Protein AF-A0AA94RH77-F1 (afdb_monomer_lite)

Radius of gyration: 20.23 Å; chains: 1; bounding box: 46×30×61 Å

Organism: NCBI:txid319706

Foldseek 3Di:
DVVQCVVCVVVVPPLSLLLLLLLLLLLLLVLVVVCPDPPNPACPPVNLLVQLLVLLVLCVVQVNVQQSVLSVLLSVLVVVLVVLVVVLSVQLNPDDSVCNSVSLVVSLVSLLVSLVVSVPDDSDDDGDEDPDQDPSNLVSLVSNLCSLVVHDQPCVSCVCRSHPSLPVVSRSNNVSSNSSRLSSSLVVNQVSVVVNVNNCQDPPPPVSCVVDDHSVSSVVPPD

pLDDT: mean 87.02, std 10.25, range [48.31, 97.69]

Secondary structure (DSSP, 8-state):
-HHHHHHHHHHT-HHHHHHHHHHHHHHHHHHHHHHTSTTS----HHHHHHHHHHHHHHHHHTT-HHHHHHHHHHHHHHHHHHHHHHHHHHHHHH--HHHHHHHHHHHHHHHHHHHHHHHT----SPPPPPSS--HHHHHHHHHHHHHHHT---HHHHSTTTTHHHHSTTT-HHHHHHHHHHHHHHHHHHHHHHHHHHHTTSS-S-GGGGGGS--HHHHHH---

Sequence (223 aa):
MDTQLLSAIASGDDASRAAAIGAGSREVVERIAHLREPWVLNIDADATIESIDRHAVKLFERGAPEIGEWVQRILGHWRRQRSWFNLTVDVVARAGDDDLNRVIIASADCIRRATFAFLDIDFGADPPMPDDPSYGLLLAVGEIFTTHRDQNPLRMQLDSVGGLAAAPEHNPWVAALIDQELVIYRRLYRVFFQLLEHAGMFDDREDDREFFYTPDEVDRQTR

Structure (mmCIF, N/CA/C/O backbone):
data_AF-A0AA94RH77-F1
#
_entry.id   AF-A0AA94RH77-F1
#
loop_
_atom_site.group_PDB
_atom_site.id
_atom_site.type_symbol
_atom_site.label_atom_id
_atom_site.label_alt_id
_atom_site.label_comp_id
_atom_site.label_asym_id
_atom_site.label_entity_id
_atom_site.label_seq_id
_atom_site.pdbx_PDB_ins_code
_atom_site.Cartn_x
_atom_site.Cartn_y
_atom_site.Cartn_z
_atom_site.occupancy
_atom_site.B_iso_or_equiv
_atom_site.auth_seq_id
_atom_site.auth_comp_id
_atom_site.auth_asym_id
_atom_site.auth_atom_id
_atom_site.pdbx_PDB_model_num
ATOM 1 N N . MET A 1 1 ? 18.159 11.924 -20.029 1.00 60.97 1 MET A N 1
ATOM 2 C CA . MET A 1 1 ? 17.374 10.688 -20.207 1.00 60.97 1 MET A CA 1
ATOM 3 C C . MET A 1 1 ? 16.079 10.961 -20.974 1.00 60.97 1 MET A C 1
ATOM 5 O O . MET A 1 1 ? 15.828 10.288 -21.964 1.00 60.97 1 MET A O 1
ATOM 9 N N . ASP A 1 2 ? 15.324 12.006 -20.627 1.00 76.69 2 ASP A N 1
ATOM 10 C CA . ASP A 1 2 ? 14.036 12.332 -21.276 1.00 76.69 2 ASP A CA 1
ATOM 11 C C . ASP A 1 2 ? 14.123 12.535 -22.796 1.00 76.69 2 ASP A C 1
ATOM 13 O O . ASP A 1 2 ? 13.321 11.986 -23.546 1.00 76.69 2 ASP A O 1
ATOM 17 N N . THR A 1 3 ? 15.147 13.241 -23.284 1.00 73.75 3 THR A N 1
ATOM 18 C CA . THR A 1 3 ? 15.361 13.444 -24.729 1.00 73.75 3 THR A CA 1
ATOM 19 C C . THR A 1 3 ? 15.654 12.136 -25.471 1.00 73.75 3 THR A C 1
ATOM 21 O O . THR A 1 3 ? 15.272 11.990 -26.628 1.00 73.75 3 THR A O 1
ATOM 24 N N . GLN A 1 4 ? 16.310 11.172 -24.813 1.00 72.75 4 GLN A N 1
ATOM 25 C CA . GLN A 1 4 ? 16.616 9.861 -25.396 1.00 72.75 4 GLN A CA 1
ATOM 26 C C . GLN A 1 4 ? 15.357 8.996 -25.487 1.00 72.75 4 GLN A C 1
ATOM 28 O O . GLN A 1 4 ? 15.119 8.395 -26.531 1.00 72.75 4 GLN A O 1
ATOM 33 N N . LEU A 1 5 ? 14.517 8.992 -24.446 1.00 78.75 5 LEU A N 1
ATOM 34 C CA . LEU A 1 5 ? 13.239 8.280 -24.472 1.00 78.75 5 LEU A CA 1
ATOM 35 C C . LEU A 1 5 ? 12.290 8.863 -25.527 1.00 78.75 5 LEU A C 1
ATOM 37 O O . LEU A 1 5 ? 11.729 8.114 -26.322 1.00 78.75 5 LEU A O 1
ATOM 41 N N . LEU A 1 6 ? 12.145 10.190 -25.576 1.00 81.06 6 LEU A N 1
ATOM 42 C CA . LEU A 1 6 ? 11.297 10.861 -26.567 1.00 81.06 6 LEU A CA 1
ATOM 43 C C . LEU A 1 6 ? 11.780 10.605 -27.999 1.00 81.06 6 LEU A C 1
ATOM 45 O O . LEU A 1 6 ? 10.964 10.344 -28.882 1.00 81.06 6 LEU A O 1
ATOM 49 N N . SER A 1 7 ? 13.097 10.625 -28.224 1.00 75.56 7 SER A N 1
ATOM 50 C CA . SER A 1 7 ? 13.682 10.280 -29.521 1.00 75.56 7 SER A CA 1
ATOM 51 C C . SER A 1 7 ? 13.412 8.823 -29.896 1.00 75.56 7 SER A C 1
ATOM 53 O O . SER A 1 7 ? 13.028 8.571 -31.032 1.00 75.56 7 SER A O 1
ATOM 55 N N . ALA A 1 8 ? 13.570 7.881 -28.960 1.00 75.50 8 ALA A N 1
ATOM 56 C CA . ALA A 1 8 ? 13.332 6.458 -29.200 1.00 75.50 8 ALA A CA 1
ATOM 57 C C . ALA A 1 8 ? 11.854 6.152 -29.496 1.00 75.50 8 ALA A C 1
ATOM 59 O O . ALA A 1 8 ? 11.550 5.368 -30.392 1.00 75.50 8 ALA A O 1
ATOM 60 N N . ILE A 1 9 ? 10.928 6.815 -28.791 1.00 78.56 9 ILE A N 1
ATOM 61 C CA . ILE A 1 9 ? 9.486 6.732 -29.069 1.00 78.56 9 ILE A CA 1
ATOM 62 C C . ILE A 1 9 ? 9.186 7.271 -30.472 1.00 78.56 9 ILE A C 1
ATOM 64 O O . ILE A 1 9 ? 8.468 6.627 -31.233 1.00 78.56 9 ILE A O 1
ATOM 68 N N . ALA A 1 10 ? 9.745 8.429 -30.829 1.00 78.69 10 ALA A N 1
ATOM 69 C CA . ALA A 1 10 ? 9.515 9.048 -32.132 1.00 78.69 10 ALA A CA 1
ATOM 70 C C . ALA A 1 10 ? 10.101 8.231 -33.297 1.00 78.69 10 ALA A C 1
ATOM 72 O O . ALA A 1 10 ? 9.531 8.235 -34.388 1.00 78.69 10 ALA A O 1
ATOM 73 N N . SER A 1 11 ? 11.218 7.529 -33.080 1.00 77.94 11 SER A N 1
ATOM 74 C CA . SER A 1 11 ? 11.876 6.700 -34.095 1.00 77.94 11 SER A CA 1
ATOM 75 C C . SER A 1 11 ? 11.395 5.248 -34.137 1.00 77.94 11 SER A C 1
ATOM 77 O O . SER A 1 11 ? 11.801 4.519 -35.040 1.00 77.94 11 SER A O 1
ATOM 79 N N . GLY A 1 12 ? 10.563 4.813 -33.183 1.00 79.88 12 GLY A N 1
ATOM 80 C CA . GLY A 1 12 ? 10.165 3.408 -33.043 1.00 79.88 12 GLY A CA 1
ATOM 81 C C . GLY A 1 12 ? 11.330 2.479 -32.680 1.00 79.88 12 GLY A C 1
ATOM 82 O O . GLY A 1 12 ? 11.303 1.298 -33.017 1.00 79.88 12 GLY A O 1
ATOM 83 N N . ASP A 1 13 ? 12.378 3.011 -32.043 1.00 88.81 13 ASP A N 1
ATOM 84 C CA . ASP A 1 13 ? 13.534 2.227 -31.609 1.00 88.81 13 ASP A CA 1
ATOM 85 C C . ASP A 1 13 ? 13.247 1.561 -30.257 1.00 88.81 13 ASP A C 1
ATOM 87 O O . ASP A 1 13 ? 13.470 2.135 -29.185 1.00 88.81 13 ASP A O 1
ATOM 91 N N . ASP A 1 14 ? 12.742 0.331 -30.323 1.00 85.44 14 ASP A N 1
ATOM 92 C CA . ASP A 1 14 ? 12.374 -0.456 -29.147 1.00 85.44 14 ASP A CA 1
ATOM 93 C C . ASP A 1 14 ? 13.567 -0.752 -28.226 1.00 85.44 14 ASP A C 1
ATOM 95 O O . ASP A 1 14 ? 13.395 -0.808 -27.006 1.00 85.44 14 ASP A O 1
ATOM 99 N N . ALA A 1 15 ? 14.779 -0.896 -28.771 1.00 85.12 15 ALA A N 1
ATOM 100 C CA . ALA A 1 15 ? 15.970 -1.190 -27.977 1.00 85.12 15 ALA A CA 1
ATOM 101 C C . ALA A 1 15 ? 16.393 0.031 -27.150 1.00 85.12 15 ALA A C 1
ATOM 103 O O . ALA A 1 15 ? 16.580 -0.074 -25.934 1.00 85.12 15 ALA A O 1
ATOM 104 N N . SER A 1 16 ? 16.461 1.209 -27.778 1.00 85.56 16 SER A N 1
ATOM 105 C CA . SER A 1 16 ? 16.757 2.458 -27.065 1.00 85.56 16 SER A CA 1
ATOM 106 C C . SER A 1 16 ? 15.667 2.815 -26.053 1.00 85.56 16 SER A C 1
ATOM 108 O O . SER A 1 16 ? 15.970 3.299 -24.959 1.00 85.56 16 SER A O 1
ATOM 110 N N . ARG A 1 17 ? 14.397 2.533 -26.373 1.00 86.19 17 ARG A N 1
ATOM 111 C CA . ARG A 1 17 ? 13.280 2.715 -25.439 1.00 86.19 17 ARG A CA 1
ATOM 112 C C . ARG A 1 17 ? 13.417 1.805 -24.216 1.00 86.19 17 ARG A C 1
ATOM 114 O O . ARG A 1 17 ? 13.289 2.284 -23.091 1.00 86.19 17 ARG A O 1
ATOM 121 N N . ALA A 1 18 ? 13.691 0.519 -24.425 1.00 87.19 18 ALA A N 1
ATOM 122 C CA . ALA A 1 18 ? 13.874 -0.452 -23.349 1.00 87.19 18 ALA A CA 1
ATOM 123 C C . ALA A 1 18 ? 15.056 -0.082 -22.439 1.00 87.19 18 ALA A C 1
ATOM 125 O O . ALA A 1 18 ? 14.930 -0.140 -21.216 1.00 87.19 18 ALA A O 1
ATOM 126 N N . ALA A 1 19 ? 16.172 0.368 -23.019 1.00 88.44 19 ALA A N 1
ATOM 127 C CA . ALA A 1 19 ? 17.335 0.827 -22.263 1.00 88.44 19 ALA A CA 1
ATOM 128 C C . ALA A 1 19 ? 17.015 2.053 -21.388 1.00 88.44 19 ALA A C 1
ATOM 130 O O . ALA A 1 19 ? 17.385 2.086 -20.214 1.00 88.44 19 ALA A O 1
ATOM 131 N N . ALA A 1 20 ? 16.279 3.034 -21.926 1.00 89.44 20 ALA A N 1
ATOM 132 C CA . ALA A 1 20 ? 15.857 4.209 -21.166 1.00 89.44 20 ALA A CA 1
ATOM 133 C C . ALA A 1 20 ? 14.940 3.834 -19.988 1.00 89.44 20 ALA A C 1
ATOM 135 O O . ALA A 1 20 ? 15.187 4.267 -18.864 1.00 89.44 20 ALA A O 1
ATOM 136 N N . ILE A 1 21 ? 13.928 2.986 -20.217 1.00 91.19 21 ILE A N 1
ATOM 137 C CA . ILE A 1 21 ? 13.031 2.480 -19.158 1.00 91.19 21 ILE A CA 1
ATOM 138 C C . ILE A 1 21 ? 13.823 1.707 -18.092 1.00 91.19 21 ILE A C 1
ATOM 140 O O . ILE A 1 21 ? 13.565 1.847 -16.894 1.00 91.19 21 ILE A O 1
ATOM 144 N N . GLY A 1 22 ? 14.813 0.916 -18.510 1.00 91.12 22 GLY A N 1
ATOM 145 C CA . GLY A 1 22 ? 15.724 0.214 -17.612 1.00 91.12 22 GLY A CA 1
ATOM 146 C C . GLY A 1 22 ? 16.493 1.159 -16.687 1.00 91.12 22 GLY A C 1
ATOM 147 O O . GLY A 1 22 ? 16.485 0.968 -15.472 1.00 91.12 22 GLY A O 1
ATOM 148 N N . ALA A 1 23 ? 17.096 2.212 -17.243 1.00 90.00 23 ALA A N 1
ATOM 149 C CA . ALA A 1 23 ? 17.810 3.225 -16.468 1.00 90.00 23 ALA A CA 1
ATOM 150 C C . ALA A 1 23 ? 16.889 3.946 -15.468 1.00 90.00 23 ALA A C 1
ATOM 152 O O . ALA A 1 23 ? 17.206 4.000 -14.281 1.00 90.00 23 ALA A O 1
ATOM 153 N N . GLY A 1 24 ? 15.706 4.392 -15.910 1.00 92.00 24 GLY A N 1
ATOM 154 C CA . GLY A 1 24 ? 14.718 5.011 -15.019 1.00 92.00 24 GLY A CA 1
ATOM 155 C C . GLY A 1 24 ? 14.275 4.079 -13.885 1.00 92.00 24 GLY A C 1
ATOM 156 O O . GLY A 1 24 ? 14.159 4.500 -12.737 1.00 92.00 24 GLY A O 1
ATOM 157 N N . SER A 1 25 ? 14.106 2.783 -14.168 1.00 93.81 25 SER A N 1
ATOM 158 C CA . SER A 1 25 ? 13.749 1.786 -13.145 1.00 93.81 25 SER A CA 1
ATOM 159 C C . SER A 1 25 ? 14.828 1.624 -12.074 1.00 93.81 25 SER A C 1
ATOM 161 O O . SER A 1 25 ? 14.500 1.388 -10.912 1.00 93.81 25 SER A O 1
ATOM 163 N N . ARG A 1 26 ? 16.110 1.761 -12.432 1.00 94.31 26 ARG A N 1
ATOM 164 C CA . ARG A 1 26 ? 17.211 1.704 -11.459 1.00 94.31 26 ARG A CA 1
ATOM 165 C C . ARG A 1 26 ? 17.211 2.902 -10.522 1.00 94.31 26 ARG A C 1
ATOM 167 O O . ARG A 1 26 ? 17.348 2.706 -9.320 1.00 94.31 26 ARG A O 1
ATOM 174 N N . GLU A 1 27 ? 16.967 4.104 -11.038 1.00 93.69 27 GLU A N 1
ATOM 175 C CA . GLU A 1 27 ? 16.817 5.293 -10.188 1.00 93.69 27 GLU A CA 1
ATOM 176 C C . GLU A 1 27 ? 15.646 5.135 -9.200 1.00 93.69 27 GLU A C 1
ATOM 178 O O . GLU A 1 27 ? 15.760 5.493 -8.027 1.00 93.69 27 GLU A O 1
ATOM 183 N N . VAL A 1 28 ? 14.537 4.521 -9.632 1.00 93.56 28 VAL A N 1
ATOM 184 C CA . VAL A 1 28 ? 13.414 4.188 -8.737 1.00 93.56 28 VAL A CA 1
ATOM 185 C C . VAL A 1 28 ? 13.822 3.184 -7.658 1.00 93.56 28 VAL A C 1
ATOM 187 O O . VAL A 1 28 ? 13.472 3.371 -6.493 1.00 93.56 28 VAL A O 1
ATOM 190 N N . VAL A 1 29 ? 14.579 2.137 -8.002 1.00 94.75 29 VAL A N 1
ATOM 191 C CA . VAL A 1 29 ? 15.117 1.179 -7.018 1.00 94.75 29 VAL A CA 1
ATOM 192 C C . VAL A 1 29 ? 15.992 1.888 -5.984 1.00 94.75 29 VAL A C 1
ATOM 194 O O . VAL A 1 29 ? 15.816 1.659 -4.788 1.00 94.75 29 VAL A O 1
ATOM 197 N N . GLU A 1 30 ? 16.902 2.759 -6.419 1.00 92.75 30 GLU A N 1
ATOM 198 C CA . GLU A 1 30 ? 17.775 3.532 -5.527 1.00 92.75 30 GLU A CA 1
ATOM 199 C C . GLU A 1 30 ? 16.964 4.437 -4.599 1.00 92.75 30 GLU A C 1
ATOM 201 O O . GLU A 1 30 ? 17.215 4.478 -3.391 1.00 92.75 30 GLU A O 1
ATOM 206 N N . ARG A 1 31 ? 15.930 5.099 -5.130 1.00 91.69 31 ARG A N 1
ATOM 207 C CA . ARG A 1 31 ? 15.011 5.892 -4.314 1.00 91.69 31 ARG A CA 1
ATOM 208 C C . ARG A 1 31 ? 14.308 5.034 -3.270 1.00 91.69 31 ARG A C 1
ATOM 210 O O . ARG A 1 31 ? 14.295 5.416 -2.106 1.00 91.69 31 ARG A O 1
ATOM 217 N N . ILE A 1 32 ? 13.745 3.888 -3.650 1.00 90.50 32 ILE A N 1
ATOM 218 C CA . ILE A 1 32 ? 13.069 2.975 -2.714 1.00 90.50 32 ILE A CA 1
ATOM 219 C C . ILE A 1 32 ? 14.042 2.467 -1.644 1.00 90.50 32 ILE A C 1
ATOM 221 O O . ILE A 1 32 ? 13.667 2.378 -0.477 1.00 90.50 32 ILE A O 1
ATOM 225 N N . ALA A 1 33 ? 15.288 2.163 -2.008 1.00 89.50 33 ALA A N 1
ATOM 226 C CA . ALA A 1 33 ? 16.310 1.765 -1.046 1.00 89.50 33 ALA A CA 1
ATOM 227 C C . ALA A 1 33 ? 16.586 2.879 -0.024 1.00 89.50 33 ALA A C 1
ATOM 229 O O . ALA A 1 33 ? 16.575 2.610 1.174 1.00 89.50 33 ALA A O 1
ATOM 230 N N . HIS A 1 34 ? 16.737 4.123 -0.485 1.00 87.19 34 HIS A N 1
ATOM 231 C CA . HIS A 1 34 ? 16.904 5.284 0.389 1.00 87.19 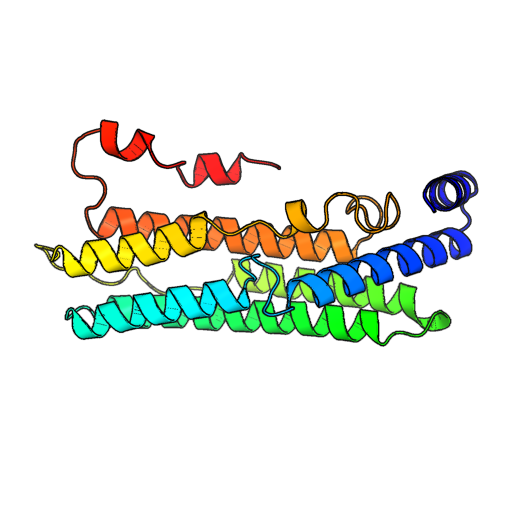34 HIS A CA 1
ATOM 232 C C . HIS A 1 34 ? 15.692 5.502 1.306 1.00 87.19 34 HIS A C 1
ATOM 234 O O . HIS A 1 34 ? 15.845 5.778 2.488 1.00 87.19 34 HIS A O 1
ATOM 240 N N . LEU A 1 35 ? 14.472 5.319 0.798 1.00 84.50 35 LEU A N 1
ATOM 241 C CA . LEU A 1 35 ? 13.240 5.456 1.584 1.00 84.50 35 LEU A CA 1
ATOM 242 C C . LEU A 1 35 ? 13.118 4.444 2.734 1.00 84.50 35 LEU A C 1
ATOM 244 O O . LEU A 1 35 ? 12.402 4.710 3.694 1.00 84.50 35 LEU A O 1
ATOM 248 N N . ARG A 1 36 ? 13.817 3.307 2.649 1.00 81.38 36 ARG A N 1
ATOM 249 C CA . ARG A 1 36 ? 13.876 2.284 3.706 1.00 81.38 36 ARG A CA 1
ATOM 250 C C . ARG A 1 36 ? 14.942 2.573 4.768 1.00 81.38 36 ARG A C 1
ATOM 252 O O . ARG A 1 36 ? 15.077 1.806 5.721 1.00 81.38 36 ARG A O 1
ATOM 259 N N . GLU A 1 37 ? 15.743 3.623 4.605 1.00 78.94 37 GLU A N 1
ATOM 260 C CA . GLU A 1 37 ? 16.793 3.954 5.562 1.00 78.94 37 GLU A CA 1
ATOM 261 C C . GLU A 1 37 ? 16.192 4.463 6.887 1.00 78.94 37 GLU A C 1
ATOM 263 O O . GLU A 1 37 ? 15.323 5.335 6.866 1.00 78.94 37 GLU A O 1
ATOM 268 N N . PRO A 1 38 ? 16.680 4.009 8.060 1.00 67.31 38 PRO A N 1
ATOM 269 C CA . PRO A 1 38 ? 16.083 4.353 9.358 1.00 67.31 38 PRO A CA 1
ATOM 270 C C . PRO A 1 38 ? 16.037 5.852 9.698 1.00 67.31 38 PRO A C 1
ATOM 272 O O . PRO A 1 38 ? 15.292 6.258 10.586 1.00 67.31 38 PRO A O 1
ATOM 275 N N . TRP A 1 39 ? 16.872 6.673 9.054 1.00 65.50 39 TRP A N 1
ATOM 276 C CA . TRP A 1 39 ? 16.944 8.122 9.278 1.00 65.50 39 TRP A CA 1
ATOM 277 C C . TRP A 1 39 ? 16.053 8.931 8.334 1.00 65.50 39 TRP A C 1
ATOM 279 O O . TRP A 1 39 ? 15.925 10.145 8.505 1.00 65.50 39 TRP A O 1
ATOM 289 N N . VAL A 1 40 ? 15.455 8.295 7.327 1.00 63.56 40 VAL A N 1
ATOM 290 C CA . VAL A 1 40 ? 14.514 8.963 6.439 1.00 63.56 40 VAL A CA 1
ATOM 291 C C . VAL A 1 40 ? 13.172 9.022 7.161 1.00 63.56 40 VAL A C 1
ATOM 293 O O . VAL A 1 40 ? 12.549 8.003 7.435 1.00 63.56 40 VAL A O 1
ATOM 296 N N . LEU A 1 41 ? 12.741 10.241 7.506 1.00 53.34 41 LEU A N 1
ATOM 297 C CA . LEU A 1 41 ? 11.452 10.532 8.148 1.00 53.34 41 LEU A CA 1
ATOM 298 C C . LEU A 1 41 ? 10.309 10.359 7.146 1.00 53.34 41 LEU A C 1
ATOM 300 O O . LEU A 1 41 ? 9.616 11.308 6.781 1.00 53.34 41 LEU A O 1
ATOM 304 N N . ASN A 1 42 ? 10.159 9.142 6.650 1.00 55.09 42 ASN A N 1
ATOM 305 C CA . ASN A 1 42 ? 9.121 8.769 5.727 1.00 55.09 42 ASN A CA 1
ATOM 306 C C . ASN A 1 42 ? 8.462 7.509 6.255 1.00 55.09 42 ASN A C 1
ATOM 308 O O . ASN A 1 42 ? 9.142 6.538 6.585 1.00 55.09 42 ASN A O 1
ATOM 312 N N . ILE A 1 43 ? 7.143 7.555 6.412 1.00 57.19 43 ILE A N 1
ATOM 313 C CA . ILE A 1 43 ? 6.407 6.436 6.983 1.00 57.19 43 ILE A CA 1
ATOM 314 C C . ILE A 1 43 ? 6.277 5.389 5.876 1.00 57.19 43 ILE A C 1
ATOM 316 O O . ILE A 1 43 ? 5.312 5.375 5.117 1.00 57.19 43 ILE A O 1
ATOM 320 N N . ASP A 1 44 ? 7.306 4.554 5.740 1.00 73.00 44 ASP A N 1
ATOM 321 C CA . ASP A 1 44 ? 7.269 3.371 4.889 1.00 73.00 44 ASP A CA 1
ATOM 322 C C . ASP A 1 44 ? 6.087 2.473 5.303 1.00 73.00 44 ASP A C 1
ATOM 324 O O . ASP A 1 44 ? 5.640 2.476 6.457 1.00 73.00 44 ASP A O 1
ATOM 328 N N . ALA A 1 45 ? 5.571 1.680 4.366 1.00 78.94 45 ALA A N 1
ATOM 329 C CA . ALA A 1 45 ? 4.466 0.762 4.617 1.00 78.94 45 ALA A CA 1
ATOM 330 C C . ALA A 1 45 ? 4.793 -0.207 5.765 1.00 78.94 45 ALA A C 1
ATOM 332 O O . ALA A 1 45 ? 3.920 -0.505 6.574 1.00 78.94 45 ALA A O 1
ATOM 333 N N . ASP A 1 46 ? 6.049 -0.649 5.882 1.00 84.25 46 ASP A N 1
ATOM 334 C CA . ASP A 1 46 ? 6.496 -1.529 6.966 1.00 84.25 46 ASP A CA 1
ATOM 335 C C . ASP A 1 46 ? 6.375 -0.840 8.340 1.00 84.25 46 ASP A C 1
ATOM 337 O O . ASP A 1 46 ? 5.736 -1.373 9.248 1.00 84.25 46 ASP A O 1
ATOM 341 N N . ALA A 1 47 ? 6.860 0.400 8.461 1.00 86.12 47 ALA A N 1
ATOM 342 C CA . ALA A 1 47 ? 6.721 1.198 9.681 1.00 86.12 47 ALA A CA 1
ATOM 343 C C . ALA A 1 47 ? 5.250 1.516 10.008 1.00 86.12 47 ALA A C 1
ATOM 345 O O . ALA A 1 47 ? 4.847 1.502 11.174 1.00 86.12 47 ALA A O 1
ATOM 346 N N . THR A 1 48 ? 4.427 1.764 8.984 1.00 89.88 48 THR A N 1
ATOM 347 C CA . THR A 1 48 ? 2.984 1.984 9.156 1.00 89.88 48 THR A CA 1
ATOM 348 C C . THR A 1 48 ? 2.307 0.735 9.709 1.00 89.88 48 THR A C 1
ATOM 350 O O . THR A 1 48 ? 1.586 0.814 10.703 1.00 89.88 48 THR A O 1
ATOM 353 N N . ILE A 1 49 ? 2.563 -0.427 9.098 1.00 92.44 49 ILE A N 1
ATOM 354 C CA . ILE A 1 49 ? 2.022 -1.718 9.530 1.00 92.44 49 ILE A CA 1
ATOM 355 C C . ILE A 1 49 ? 2.408 -1.985 10.984 1.00 92.44 49 ILE A C 1
ATOM 357 O O . ILE A 1 49 ? 1.541 -2.332 11.780 1.00 92.44 49 ILE A O 1
ATOM 361 N N . GLU A 1 50 ? 3.680 -1.812 11.348 1.00 92.56 50 GLU A N 1
ATOM 362 C CA . GLU A 1 50 ? 4.157 -1.998 12.723 1.00 92.56 50 GLU A CA 1
ATOM 363 C C . GLU A 1 50 ? 3.498 -1.029 13.708 1.00 92.56 50 GLU A C 1
ATOM 365 O O . GLU A 1 50 ? 3.158 -1.406 14.832 1.00 92.56 50 GLU A O 1
ATOM 370 N N . SER A 1 51 ? 3.281 0.223 13.305 1.00 93.19 51 SER A N 1
ATOM 371 C CA . SER A 1 51 ? 2.605 1.192 14.161 1.00 93.19 51 SER A CA 1
ATOM 372 C C . SER A 1 51 ? 1.139 0.823 14.384 1.00 93.19 51 SER A C 1
ATOM 374 O O . SER A 1 51 ? 0.704 0.771 15.534 1.00 93.19 51 SER A O 1
ATOM 376 N N . ILE A 1 52 ? 0.400 0.468 13.328 1.00 95.38 52 ILE A N 1
ATOM 377 C CA . ILE A 1 52 ? -0.986 -0.009 13.453 1.00 95.38 52 ILE A CA 1
ATOM 378 C C . ILE A 1 52 ? -1.048 -1.291 14.288 1.00 95.38 52 ILE A C 1
ATOM 380 O O . ILE A 1 52 ? -1.936 -1.419 15.125 1.00 95.38 52 ILE A O 1
ATOM 384 N N . ASP A 1 53 ? -0.093 -2.209 14.133 1.00 95.69 53 ASP A N 1
ATOM 385 C CA . ASP A 1 53 ? -0.017 -3.441 14.927 1.00 95.69 53 ASP A CA 1
ATOM 386 C C . ASP A 1 53 ? 0.114 -3.137 16.427 1.00 95.69 53 ASP A C 1
ATOM 388 O O . ASP A 1 53 ? -0.614 -3.703 17.242 1.00 95.69 53 ASP A O 1
ATOM 392 N N . ARG A 1 54 ? 0.955 -2.162 16.801 1.00 95.38 54 ARG A N 1
ATOM 393 C CA . ARG A 1 54 ? 1.059 -1.688 18.194 1.00 95.38 54 ARG A CA 1
ATOM 394 C C . ARG A 1 54 ? -0.247 -1.085 18.702 1.00 95.38 54 ARG A C 1
ATOM 396 O O . ARG A 1 54 ? -0.600 -1.315 19.855 1.00 95.38 54 ARG A O 1
ATOM 403 N N . HIS A 1 55 ? -0.968 -0.323 17.880 1.00 94.81 55 HIS A N 1
ATOM 404 C CA . HIS A 1 55 ? -2.283 0.205 18.260 1.00 94.81 55 HIS A CA 1
ATOM 405 C C . HIS A 1 55 ? -3.327 -0.911 18.397 1.00 94.81 55 HIS A C 1
ATOM 407 O O . HIS A 1 55 ? -4.125 -0.882 19.334 1.00 94.81 55 HIS A O 1
ATOM 413 N N . ALA A 1 56 ? -3.265 -1.936 17.544 1.00 94.25 56 ALA A N 1
ATOM 414 C CA . ALA A 1 56 ? -4.120 -3.112 17.630 1.00 94.25 56 ALA A CA 1
ATOM 415 C C . ALA A 1 56 ? -3.881 -3.899 18.927 1.00 94.25 56 ALA A C 1
ATOM 417 O O . ALA A 1 56 ? -4.847 -4.319 19.555 1.00 94.25 56 ALA A O 1
ATOM 418 N N . VAL A 1 57 ? -2.631 -4.024 19.395 1.00 94.94 57 VAL A N 1
ATOM 419 C CA . VAL A 1 57 ? -2.314 -4.643 20.700 1.00 94.94 57 VAL A CA 1
ATOM 420 C C . VAL A 1 57 ? -3.039 -3.938 21.856 1.00 94.94 57 VAL A C 1
ATOM 422 O O . VAL A 1 57 ? -3.571 -4.605 22.745 1.00 94.94 57 VAL A O 1
ATOM 425 N N . LYS A 1 58 ? -3.165 -2.604 21.814 1.00 93.62 58 LYS A N 1
ATOM 426 C CA . LYS A 1 58 ? -3.898 -1.849 22.846 1.00 93.62 58 LYS A CA 1
ATOM 427 C C . LYS A 1 58 ? -5.381 -2.237 22.917 1.00 93.62 58 LYS A C 1
ATOM 429 O O . LYS A 1 58 ? -5.987 -2.087 23.972 1.00 93.62 58 LYS A O 1
ATOM 434 N N . LEU A 1 59 ? -5.988 -2.726 21.830 1.00 92.88 59 LEU A N 1
ATOM 435 C CA . LEU A 1 59 ? -7.388 -3.175 21.835 1.00 92.88 59 LEU A CA 1
ATOM 436 C C . LEU A 1 59 ? -7.586 -4.413 22.721 1.00 92.88 59 LEU A C 1
ATOM 438 O O . LEU A 1 59 ? -8.581 -4.494 23.439 1.00 92.88 59 LEU A O 1
ATOM 442 N N . PHE A 1 60 ? -6.607 -5.322 22.760 1.00 91.25 60 PHE A N 1
ATOM 443 C CA . PHE A 1 60 ? -6.625 -6.483 23.656 1.00 91.25 60 PHE A CA 1
ATOM 444 C C . PHE A 1 60 ? -6.569 -6.048 25.123 1.00 91.25 60 PHE A C 1
ATOM 446 O O . PHE A 1 60 ? -7.347 -6.521 25.949 1.00 91.25 60 PHE A O 1
ATOM 453 N N . GLU A 1 61 ? -5.695 -5.090 25.437 1.00 90.19 61 GLU A N 1
ATOM 454 C CA . GLU A 1 61 ? -5.555 -4.516 26.784 1.00 90.19 61 GLU A CA 1
ATOM 455 C C . GLU A 1 61 ? -6.823 -3.780 27.245 1.00 90.19 61 GLU A C 1
ATOM 457 O O . GLU A 1 61 ? -7.056 -3.616 28.442 1.00 90.19 61 GLU A O 1
ATOM 462 N N . ARG A 1 62 ? -7.653 -3.346 26.291 1.00 89.62 62 ARG A N 1
ATOM 463 C CA . ARG A 1 62 ? -8.882 -2.572 26.508 1.00 89.62 62 ARG A CA 1
ATOM 464 C C . ARG A 1 62 ? -10.153 -3.416 26.419 1.00 89.62 62 ARG A C 1
ATOM 466 O O . ARG A 1 62 ? -11.244 -2.855 26.385 1.00 89.62 62 ARG A O 1
ATOM 473 N N . GLY A 1 63 ? -10.021 -4.743 26.408 1.00 88.50 63 GLY A N 1
ATOM 474 C CA . GLY A 1 63 ? -11.157 -5.664 26.443 1.00 88.50 63 GLY A CA 1
ATOM 475 C C . GLY A 1 63 ? -11.921 -5.787 25.124 1.00 88.50 63 GLY A C 1
ATOM 476 O O . GLY A 1 63 ? -13.071 -6.205 25.149 1.00 88.50 63 GLY A O 1
ATOM 477 N N . ALA A 1 64 ? -11.295 -5.449 23.991 1.00 92.31 64 ALA A N 1
ATOM 478 C CA . ALA A 1 64 ? -11.852 -5.654 22.652 1.00 92.31 64 ALA A CA 1
ATOM 479 C C . ALA A 1 64 ? -10.925 -6.515 21.769 1.00 92.31 64 ALA A C 1
ATOM 481 O O . ALA A 1 64 ? -10.416 -6.044 20.742 1.00 92.31 64 ALA A O 1
ATOM 482 N N . PRO A 1 65 ? -10.654 -7.771 22.173 1.00 93.56 65 PRO A N 1
ATOM 483 C CA . PRO A 1 65 ? -9.762 -8.660 21.437 1.00 93.56 65 PRO A CA 1
ATOM 484 C C . PRO A 1 65 ? -10.271 -8.972 20.025 1.00 93.56 65 PRO A C 1
ATOM 486 O O . PRO A 1 65 ? -9.460 -9.060 19.111 1.00 93.56 65 PRO A O 1
ATOM 489 N N . GLU A 1 66 ? -11.584 -9.053 19.801 1.00 93.88 66 GLU A N 1
ATOM 490 C CA . GLU A 1 66 ? -12.174 -9.346 18.488 1.00 93.88 66 GLU A CA 1
ATOM 491 C C . GLU A 1 66 ? -11.830 -8.267 17.452 1.00 93.88 66 GLU A C 1
ATOM 493 O O . GLU A 1 66 ? -11.513 -8.579 16.302 1.00 93.88 66 GLU A O 1
ATOM 498 N N . ILE A 1 67 ? -11.829 -6.993 17.865 1.00 94.88 67 ILE A N 1
ATOM 499 C CA . ILE A 1 67 ? -11.407 -5.875 17.013 1.00 94.88 67 ILE A CA 1
ATOM 500 C C . ILE A 1 67 ? -9.900 -5.966 16.748 1.00 94.88 67 ILE A C 1
ATOM 502 O O . ILE A 1 67 ? -9.460 -5.825 15.607 1.00 94.88 67 ILE A O 1
ATOM 506 N N . GLY A 1 68 ? -9.106 -6.239 17.789 1.00 95.19 68 GLY A N 1
ATOM 507 C CA . GLY A 1 68 ? -7.656 -6.405 17.674 1.00 95.19 68 GLY A CA 1
ATOM 508 C C . GLY A 1 68 ? -7.261 -7.515 16.696 1.00 95.19 68 GLY A C 1
ATOM 509 O O . GLY A 1 68 ? -6.441 -7.293 15.804 1.00 95.19 68 GLY A O 1
ATOM 510 N N . GLU A 1 69 ? -7.888 -8.685 16.804 1.00 95.31 69 GLU A N 1
ATOM 511 C CA . GLU A 1 69 ? -7.682 -9.828 15.909 1.00 95.31 69 GLU A CA 1
ATOM 512 C C . GLU A 1 69 ? -8.104 -9.521 14.469 1.00 95.31 69 GLU A C 1
ATOM 514 O O . GLU A 1 69 ? -7.415 -9.906 13.518 1.00 95.31 69 GLU A O 1
ATOM 519 N N . TRP A 1 70 ? -9.220 -8.811 14.289 1.00 96.25 70 TRP A N 1
ATOM 520 C CA . TRP A 1 70 ? -9.688 -8.389 12.972 1.00 96.25 70 TRP A CA 1
ATOM 521 C C . TRP A 1 70 ? -8.691 -7.434 12.298 1.00 96.25 70 TRP A C 1
ATOM 523 O O . TRP A 1 70 ? -8.287 -7.672 11.155 1.00 96.25 70 TRP A O 1
ATOM 533 N N . VAL A 1 71 ? -8.184 -6.431 13.024 1.00 96.62 71 VAL A N 1
ATOM 534 C CA . VAL A 1 71 ? -7.131 -5.529 12.524 1.00 96.62 71 VAL A CA 1
ATOM 535 C C . VAL A 1 71 ? -5.851 -6.306 12.200 1.00 96.62 71 VAL A C 1
ATOM 537 O O . VAL A 1 71 ? -5.289 -6.145 11.116 1.00 96.62 71 VAL A O 1
ATOM 540 N N . GLN A 1 72 ? -5.400 -7.205 13.080 1.00 95.69 72 GLN A N 1
ATOM 541 C CA . GLN A 1 72 ? -4.206 -8.024 12.835 1.00 95.69 72 GLN A CA 1
ATOM 542 C C . GLN A 1 72 ? -4.344 -8.917 11.596 1.00 95.69 72 GLN A C 1
ATOM 544 O O . GLN A 1 72 ? -3.371 -9.101 10.854 1.00 95.69 72 GLN A O 1
ATOM 549 N N . ARG A 1 73 ? -5.545 -9.441 11.319 1.00 95.38 73 ARG A N 1
ATOM 550 C CA . ARG A 1 73 ? -5.827 -10.195 10.091 1.00 95.38 73 ARG A CA 1
ATOM 551 C C . ARG A 1 73 ? -5.618 -9.323 8.857 1.00 95.38 73 ARG A C 1
ATOM 553 O O . ARG A 1 73 ? -4.880 -9.734 7.957 1.00 95.38 73 ARG A O 1
ATOM 560 N N . ILE A 1 74 ? -6.197 -8.119 8.838 1.00 95.94 74 ILE A N 1
ATOM 561 C CA . ILE A 1 74 ? -6.020 -7.130 7.762 1.00 95.94 74 ILE A CA 1
ATOM 562 C C . ILE A 1 74 ? -4.530 -6.825 7.555 1.00 95.94 74 ILE A C 1
ATOM 564 O O . ILE A 1 74 ? -4.026 -6.935 6.432 1.00 95.94 74 ILE A O 1
ATOM 568 N N . LEU A 1 75 ? -3.793 -6.539 8.634 1.00 95.44 75 LEU A N 1
ATOM 569 C CA . LEU A 1 75 ? -2.347 -6.303 8.574 1.00 95.44 75 LEU A CA 1
ATOM 570 C C . LEU A 1 75 ? -1.584 -7.515 8.027 1.00 95.44 75 LEU A C 1
ATOM 572 O O . LEU A 1 75 ? -0.636 -7.356 7.263 1.00 95.44 75 LEU A O 1
ATOM 576 N N . GLY A 1 76 ? -2.002 -8.739 8.353 1.00 94.62 76 GLY A N 1
ATOM 577 C CA . GLY A 1 76 ? -1.440 -9.961 7.778 1.00 94.62 76 GLY A CA 1
ATOM 578 C C . GLY A 1 76 ? -1.586 -10.031 6.253 1.00 94.62 76 GLY A C 1
ATOM 579 O O . GLY A 1 76 ? -0.654 -10.447 5.559 1.00 94.62 76 GLY A O 1
ATOM 580 N N . HIS A 1 77 ? -2.722 -9.591 5.706 1.00 94.62 77 HIS A N 1
ATOM 581 C CA . HIS A 1 77 ? -2.908 -9.468 4.257 1.00 94.62 77 HIS A CA 1
ATOM 582 C C . HIS A 1 77 ? -2.044 -8.355 3.658 1.00 94.62 77 HIS A C 1
ATOM 584 O O . HIS A 1 77 ? -1.431 -8.567 2.609 1.00 94.62 77 HIS A O 1
ATOM 590 N N . TRP A 1 78 ? -1.934 -7.211 4.333 1.00 93.81 78 TRP A N 1
ATOM 591 C CA . TRP A 1 78 ? -1.088 -6.111 3.875 1.00 93.81 78 TRP A CA 1
ATOM 592 C C . TRP A 1 78 ? 0.403 -6.493 3.858 1.00 93.81 78 TRP A C 1
ATOM 594 O O . TRP A 1 78 ? 1.068 -6.300 2.841 1.00 93.81 78 TRP A O 1
ATOM 604 N N . ARG A 1 79 ? 0.916 -7.167 4.897 1.00 94.00 79 ARG A N 1
ATOM 605 C CA . ARG A 1 79 ? 2.294 -7.704 4.936 1.00 94.00 79 ARG A CA 1
ATOM 606 C C . ARG A 1 79 ? 2.596 -8.644 3.765 1.00 94.00 79 ARG A C 1
ATOM 608 O O . ARG A 1 79 ? 3.691 -8.607 3.200 1.00 94.00 79 ARG A O 1
ATOM 615 N N . ARG A 1 80 ? 1.626 -9.468 3.350 1.00 92.38 80 ARG A N 1
ATOM 616 C CA . ARG A 1 80 ? 1.771 -10.318 2.152 1.00 92.38 80 ARG A CA 1
ATOM 617 C C . ARG A 1 80 ? 1.904 -9.489 0.877 1.00 92.38 80 ARG A C 1
ATOM 619 O O . ARG A 1 80 ? 2.774 -9.784 0.065 1.00 92.38 80 ARG A O 1
ATOM 626 N N . GLN A 1 81 ? 1.099 -8.440 0.712 1.00 91.44 81 GLN A N 1
ATOM 627 C CA . GLN A 1 81 ? 1.232 -7.529 -0.432 1.00 91.44 81 GLN A CA 1
ATOM 628 C C . GLN A 1 81 ? 2.576 -6.808 -0.440 1.00 91.44 81 GLN A C 1
ATOM 630 O O . GLN A 1 81 ? 3.239 -6.737 -1.474 1.00 91.44 81 GLN A O 1
ATOM 635 N N . ARG A 1 82 ? 3.023 -6.363 0.735 1.00 91.06 82 ARG A N 1
ATOM 636 C CA . ARG A 1 82 ? 4.331 -5.738 0.911 1.00 91.06 82 ARG A CA 1
ATOM 637 C C . ARG A 1 82 ? 5.485 -6.687 0.577 1.00 91.06 82 ARG A C 1
ATOM 639 O O . ARG A 1 82 ? 6.471 -6.269 -0.019 1.00 91.06 82 ARG A O 1
ATOM 646 N N . SER A 1 83 ? 5.334 -7.979 0.859 1.00 91.38 83 SER A N 1
ATOM 647 C CA . SER A 1 83 ? 6.311 -9.000 0.457 1.00 91.38 83 SER A CA 1
ATOM 648 C C . SER A 1 83 ? 6.420 -9.128 -1.068 1.00 91.38 83 SER A C 1
ATOM 650 O O . SER A 1 83 ? 7.530 -9.207 -1.591 1.00 91.38 83 SER A O 1
ATOM 652 N N . TRP A 1 84 ? 5.295 -9.088 -1.796 1.00 92.31 84 TRP A N 1
ATOM 653 C CA . TRP A 1 84 ? 5.299 -9.076 -3.267 1.00 92.31 84 TRP A CA 1
ATOM 654 C C . TRP A 1 84 ? 5.925 -7.802 -3.835 1.00 92.31 84 TRP A C 1
ATOM 656 O O . TRP A 1 84 ? 6.753 -7.889 -4.741 1.00 92.31 84 TRP A O 1
ATOM 666 N N . PHE A 1 85 ? 5.592 -6.640 -3.264 1.00 93.00 85 PHE A N 1
ATOM 667 C CA . PHE A 1 85 ? 6.239 -5.367 -3.588 1.00 93.00 85 PHE A CA 1
ATOM 668 C C . PHE A 1 85 ? 7.763 -5.490 -3.473 1.00 93.00 85 PHE A C 1
ATOM 670 O O . PHE A 1 85 ? 8.485 -5.295 -4.454 1.00 93.00 85 PHE A O 1
ATOM 677 N N . ASN A 1 86 ? 8.242 -5.901 -2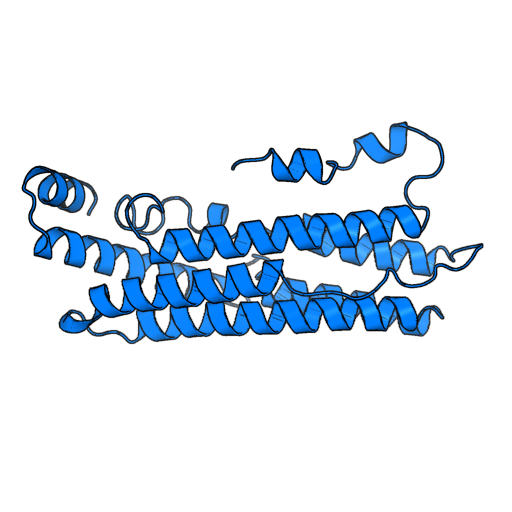.295 1.00 92.44 86 ASN A N 1
ATOM 678 C CA . ASN A 1 86 ? 9.664 -6.015 -1.989 1.00 92.44 86 ASN A CA 1
ATOM 679 C C . ASN A 1 86 ? 10.370 -7.011 -2.917 1.00 92.44 86 ASN A C 1
ATOM 681 O O . ASN A 1 86 ? 11.455 -6.709 -3.408 1.00 92.44 86 ASN A O 1
ATOM 685 N N . LEU A 1 87 ? 9.733 -8.147 -3.223 1.00 94.12 87 LEU A N 1
ATOM 686 C CA . LEU A 1 87 ? 10.261 -9.126 -4.170 1.00 94.12 87 LEU A CA 1
ATOM 687 C C . LEU A 1 87 ? 10.517 -8.503 -5.547 1.00 94.12 87 LEU A C 1
ATOM 689 O O . LEU A 1 87 ? 11.577 -8.727 -6.123 1.00 94.12 87 LEU A O 1
ATOM 693 N N . THR A 1 88 ? 9.575 -7.727 -6.088 1.00 95.69 88 THR A N 1
ATOM 694 C CA . THR A 1 88 ? 9.764 -7.151 -7.430 1.00 95.69 88 THR A CA 1
ATOM 695 C C . THR A 1 88 ? 10.830 -6.066 -7.469 1.00 95.69 88 THR A C 1
ATOM 697 O O . THR A 1 88 ? 11.603 -6.034 -8.424 1.00 95.69 88 THR A O 1
ATOM 700 N N . VAL A 1 89 ? 10.938 -5.247 -6.418 1.00 94.88 89 VAL A N 1
ATOM 701 C CA . VAL A 1 89 ? 12.041 -4.284 -6.257 1.00 94.88 89 VAL A CA 1
ATOM 702 C C . VAL A 1 89 ? 13.381 -5.015 -6.267 1.00 94.88 89 VAL A C 1
ATOM 704 O O . VAL A 1 89 ? 14.269 -4.659 -7.036 1.00 94.88 89 VAL A O 1
ATOM 707 N N . ASP A 1 90 ? 13.504 -6.082 -5.481 1.00 95.44 90 ASP A N 1
ATOM 708 C CA . ASP A 1 90 ? 14.718 -6.894 -5.392 1.00 95.44 90 ASP A CA 1
ATOM 709 C C . ASP A 1 90 ? 15.091 -7.568 -6.720 1.00 95.44 90 ASP A C 1
ATOM 711 O O . ASP A 1 90 ? 16.269 -7.655 -7.073 1.00 95.44 90 ASP A O 1
ATOM 715 N N . VAL A 1 91 ? 14.101 -8.073 -7.459 1.00 96.44 91 VAL A N 1
ATOM 716 C CA . VAL A 1 91 ? 14.320 -8.731 -8.753 1.00 96.44 91 VAL A CA 1
ATOM 717 C C . VAL A 1 91 ? 14.751 -7.714 -9.815 1.00 96.44 91 VAL A C 1
ATOM 719 O O . VAL A 1 91 ? 15.686 -7.996 -10.562 1.00 96.44 91 VAL A O 1
ATOM 722 N N . VAL A 1 92 ? 14.141 -6.523 -9.853 1.00 95.62 92 VAL A N 1
ATOM 723 C CA . VAL A 1 92 ? 14.560 -5.431 -10.754 1.00 95.62 92 VAL A CA 1
ATOM 724 C C . VAL A 1 92 ? 15.963 -4.937 -10.395 1.00 95.62 92 VAL A C 1
ATOM 726 O O . VAL A 1 92 ? 16.793 -4.770 -11.285 1.00 95.62 92 VAL A O 1
ATOM 729 N N . ALA A 1 93 ? 16.268 -4.782 -9.103 1.00 95.19 93 ALA A N 1
ATOM 730 C CA . ALA A 1 93 ? 17.579 -4.345 -8.621 1.00 95.19 93 ALA A CA 1
ATOM 731 C C . ALA A 1 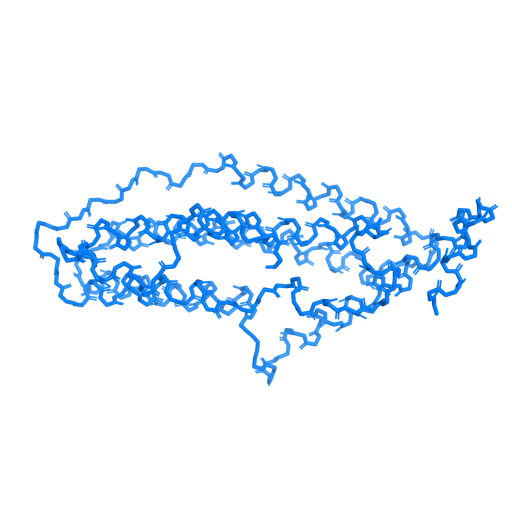93 ? 18.725 -5.282 -9.041 1.00 95.19 93 ALA A C 1
ATOM 733 O O . ALA A 1 93 ? 19.841 -4.833 -9.289 1.00 95.19 93 ALA A O 1
ATOM 734 N N . ARG A 1 94 ? 18.458 -6.593 -9.105 1.00 95.88 94 ARG A N 1
ATOM 735 C CA . ARG A 1 94 ? 19.454 -7.626 -9.440 1.00 95.88 94 ARG A CA 1
ATOM 736 C C . ARG A 1 94 ? 19.537 -7.938 -10.936 1.00 95.88 94 ARG A C 1
ATOM 738 O O . ARG A 1 94 ? 20.400 -8.721 -11.331 1.00 95.88 94 ARG A O 1
ATOM 745 N N . ALA A 1 95 ? 18.648 -7.386 -11.759 1.00 95.44 95 ALA A N 1
ATOM 746 C CA . ALA A 1 95 ? 18.601 -7.699 -13.180 1.00 95.44 95 ALA A CA 1
ATOM 747 C C . ALA A 1 95 ? 19.767 -7.055 -13.952 1.00 95.44 95 ALA A C 1
ATOM 749 O O . ALA A 1 95 ? 20.019 -5.848 -13.860 1.00 95.44 95 ALA A O 1
ATOM 750 N N . GLY A 1 96 ? 20.460 -7.875 -14.747 1.00 92.19 96 GLY A N 1
ATOM 751 C CA . GLY A 1 96 ? 21.448 -7.404 -15.719 1.00 92.19 96 GLY A CA 1
ATOM 752 C C . GLY A 1 96 ? 20.784 -6.672 -16.887 1.00 92.19 96 GLY A C 1
ATOM 753 O O . GLY A 1 96 ? 19.603 -6.885 -17.155 1.00 92.19 96 GLY A O 1
ATOM 754 N N . ASP A 1 97 ? 21.544 -5.825 -17.586 1.00 87.75 97 ASP A N 1
ATOM 755 C CA . ASP A 1 97 ? 21.034 -4.984 -18.684 1.00 87.75 97 ASP A CA 1
ATOM 756 C C . ASP A 1 97 ? 20.297 -5.788 -19.766 1.00 87.75 97 ASP A C 1
ATOM 758 O O . ASP A 1 97 ? 19.218 -5.383 -20.199 1.00 87.75 97 ASP A O 1
ATOM 762 N N . ASP A 1 98 ? 20.829 -6.958 -20.129 1.00 87.12 98 ASP A N 1
ATOM 763 C CA . ASP A 1 98 ? 20.286 -7.811 -21.194 1.00 87.12 98 ASP A CA 1
ATOM 764 C C . ASP A 1 98 ? 18.888 -8.377 -20.871 1.00 87.12 98 ASP A C 1
ATOM 766 O O . ASP A 1 98 ? 18.074 -8.584 -21.772 1.00 87.12 98 ASP A O 1
ATOM 770 N N . ASP A 1 99 ? 18.577 -8.586 -19.587 1.00 91.06 99 ASP A N 1
ATOM 771 C CA . ASP A 1 99 ? 17.305 -9.158 -19.121 1.00 91.06 99 ASP A CA 1
ATOM 772 C C . ASP A 1 99 ? 16.365 -8.117 -18.491 1.00 91.06 99 ASP A C 1
ATOM 774 O O . ASP A 1 99 ? 15.189 -8.406 -18.240 1.00 91.06 99 ASP A O 1
ATOM 778 N N . LEU A 1 100 ? 16.852 -6.899 -18.234 1.00 91.62 100 LEU A N 1
ATOM 779 C CA . LEU A 1 100 ? 16.171 -5.896 -17.414 1.00 91.62 100 LEU A CA 1
ATOM 780 C C . LEU A 1 100 ? 14.769 -5.562 -17.929 1.00 91.62 100 LEU A C 1
ATOM 782 O O . LEU A 1 100 ? 13.817 -5.537 -17.154 1.00 91.62 100 LEU A O 1
ATOM 786 N N . ASN A 1 101 ? 14.604 -5.377 -19.239 1.00 91.00 101 ASN A N 1
ATOM 787 C CA . ASN A 1 101 ? 13.294 -5.074 -19.817 1.00 91.00 101 ASN A CA 1
ATOM 788 C C . ASN A 1 101 ? 12.285 -6.219 -19.616 1.00 91.00 101 ASN A C 1
ATOM 790 O O . ASN A 1 101 ? 11.132 -5.993 -19.248 1.00 91.00 101 ASN A O 1
ATOM 794 N N . ARG A 1 102 ? 12.724 -7.471 -19.801 1.00 94.31 102 ARG A N 1
ATOM 795 C CA . ARG A 1 102 ? 11.882 -8.650 -19.558 1.00 94.31 102 ARG A CA 1
ATOM 796 C C . ARG A 1 102 ? 11.502 -8.751 -18.082 1.00 94.31 102 ARG A C 1
ATOM 798 O O . ARG A 1 102 ? 10.352 -9.062 -17.770 1.00 94.31 102 ARG A O 1
ATOM 805 N N . VAL A 1 103 ? 12.453 -8.480 -17.192 1.00 96.94 103 VAL A N 1
ATOM 806 C CA . VAL A 1 103 ? 12.233 -8.455 -15.744 1.00 96.94 103 VAL A CA 1
ATOM 807 C C . VAL A 1 103 ? 11.229 -7.372 -15.354 1.00 96.94 103 VAL A C 1
ATOM 809 O O . VAL A 1 103 ? 10.309 -7.665 -14.600 1.00 96.94 103 VAL A O 1
ATOM 812 N N . ILE A 1 104 ? 11.341 -6.159 -15.898 1.00 95.94 104 ILE A N 1
ATOM 813 C CA . ILE A 1 104 ? 10.405 -5.053 -15.644 1.00 95.94 104 ILE A CA 1
ATOM 814 C C . ILE A 1 104 ? 8.973 -5.455 -16.006 1.00 95.94 104 ILE A C 1
ATOM 816 O O . ILE A 1 104 ? 8.062 -5.277 -15.198 1.00 95.94 104 ILE A O 1
ATOM 820 N N . ILE A 1 105 ? 8.766 -6.055 -17.182 1.00 96.06 105 ILE A N 1
ATOM 821 C CA . ILE A 1 105 ? 7.438 -6.509 -17.623 1.00 96.06 105 ILE A CA 1
ATOM 822 C C . ILE A 1 105 ? 6.900 -7.607 -16.693 1.00 96.06 105 ILE A C 1
ATOM 824 O O . ILE A 1 105 ? 5.767 -7.518 -16.221 1.00 96.06 105 ILE A O 1
ATOM 828 N N . ALA A 1 106 ? 7.716 -8.616 -16.376 1.00 97.00 106 ALA A N 1
ATOM 829 C CA . ALA A 1 106 ? 7.307 -9.713 -15.498 1.00 97.00 106 ALA A CA 1
ATOM 830 C C . ALA A 1 106 ? 6.998 -9.239 -14.064 1.00 97.00 106 ALA A C 1
ATOM 832 O O . ALA A 1 106 ? 6.022 -9.682 -13.457 1.00 97.00 106 ALA A O 1
ATOM 833 N N . SER A 1 107 ? 7.798 -8.313 -13.536 1.00 97.69 107 SER A N 1
ATOM 834 C CA . SER A 1 107 ? 7.589 -7.675 -12.235 1.00 97.69 107 SER A CA 1
ATOM 835 C C . SER A 1 107 ? 6.306 -6.849 -12.212 1.00 97.69 107 SER A C 1
ATOM 837 O O . SER A 1 107 ? 5.534 -6.952 -11.259 1.00 97.69 107 SER A O 1
ATOM 839 N N . ALA A 1 108 ? 6.032 -6.083 -13.271 1.00 97.25 108 ALA A N 1
ATOM 840 C CA . ALA A 1 108 ? 4.782 -5.343 -13.411 1.00 97.25 108 ALA A CA 1
ATOM 841 C C . ALA A 1 108 ? 3.565 -6.280 -13.357 1.00 97.25 108 ALA A C 1
ATOM 843 O O . ALA A 1 108 ? 2.620 -6.038 -12.605 1.00 97.25 108 ALA A O 1
ATOM 844 N N . ASP A 1 109 ? 3.603 -7.389 -14.097 1.00 97.38 109 ASP A N 1
ATOM 845 C CA . ASP A 1 109 ? 2.524 -8.380 -14.098 1.00 97.38 109 ASP A CA 1
ATOM 846 C C . ASP A 1 109 ? 2.358 -9.074 -12.742 1.00 97.38 109 ASP A C 1
ATOM 848 O O . ASP A 1 109 ? 1.230 -9.325 -12.308 1.00 97.38 109 ASP A O 1
ATOM 852 N N . CYS A 1 110 ? 3.461 -9.356 -12.044 1.00 96.31 110 CYS A N 1
ATOM 853 C CA . CYS A 1 110 ? 3.437 -9.913 -10.695 1.00 96.31 110 CYS A CA 1
ATOM 854 C C . CYS A 1 110 ? 2.713 -8.979 -9.713 1.00 96.31 110 CYS A C 1
ATOM 856 O O . CYS A 1 110 ? 1.809 -9.422 -9.001 1.00 96.31 110 CYS A O 1
ATOM 858 N N . ILE A 1 111 ? 3.061 -7.688 -9.704 1.00 94.94 111 ILE A N 1
ATOM 859 C CA . ILE A 1 111 ? 2.427 -6.697 -8.821 1.00 94.94 111 ILE A CA 1
ATOM 860 C C . ILE A 1 111 ? 0.958 -6.492 -9.168 1.00 94.94 111 ILE A C 1
ATOM 862 O O . ILE A 1 111 ? 0.119 -6.480 -8.266 1.00 94.94 111 ILE A O 1
ATOM 866 N N . ARG A 1 112 ? 0.604 -6.409 -10.455 1.00 95.50 112 ARG A N 1
ATOM 867 C CA . ARG A 1 112 ? -0.806 -6.299 -10.864 1.00 95.50 112 ARG A CA 1
ATOM 868 C C . ARG A 1 112 ? -1.629 -7.478 -10.362 1.00 95.50 112 ARG A C 1
ATOM 870 O O . ARG A 1 112 ? -2.691 -7.278 -9.784 1.00 95.50 112 ARG A O 1
ATOM 877 N N . ARG A 1 113 ? -1.132 -8.709 -10.514 1.00 94.69 113 ARG A N 1
ATOM 878 C CA . ARG A 1 113 ? -1.815 -9.909 -9.999 1.00 94.69 113 ARG A CA 1
ATOM 879 C C . ARG A 1 113 ? -1.950 -9.890 -8.480 1.00 94.69 113 ARG A C 1
ATOM 881 O O . ARG A 1 113 ? -3.015 -10.228 -7.975 1.00 94.69 113 ARG A O 1
ATOM 888 N N . ALA A 1 114 ? -0.905 -9.479 -7.764 1.00 92.31 114 ALA A N 1
ATOM 889 C CA . ALA A 1 114 ? -0.953 -9.335 -6.312 1.00 92.31 114 ALA A CA 1
ATOM 890 C C . ALA A 1 114 ? -2.004 -8.292 -5.884 1.00 92.31 114 ALA A C 1
ATOM 892 O O . ALA A 1 114 ? -2.766 -8.538 -4.950 1.00 92.31 114 ALA A O 1
ATOM 893 N N . THR A 1 115 ? -2.102 -7.187 -6.628 1.00 92.50 115 THR A N 1
ATOM 894 C CA . THR A 1 115 ? -3.087 -6.113 -6.430 1.00 92.50 115 THR A CA 1
ATOM 895 C C . THR A 1 115 ? -4.515 -6.596 -6.667 1.00 92.50 115 THR A C 1
ATOM 897 O O . THR A 1 115 ? -5.372 -6.397 -5.810 1.00 92.50 115 THR A O 1
ATOM 900 N N . PHE A 1 116 ? -4.776 -7.296 -7.776 1.00 92.62 116 PHE A N 1
ATOM 901 C CA . PHE A 1 116 ? -6.089 -7.901 -8.030 1.00 92.62 116 PHE A CA 1
ATOM 902 C C . PHE A 1 116 ? -6.466 -8.898 -6.938 1.00 92.62 116 PHE A C 1
ATOM 904 O O . PHE A 1 116 ? -7.552 -8.813 -6.376 1.00 92.62 116 PHE A O 1
ATOM 911 N N . ALA A 1 117 ? -5.533 -9.771 -6.552 1.00 90.56 117 ALA A N 1
ATOM 912 C CA . ALA A 1 117 ? -5.758 -10.692 -5.448 1.00 90.56 117 ALA A CA 1
ATOM 913 C C . ALA A 1 117 ? -6.046 -9.956 -4.132 1.00 90.56 117 ALA A C 1
ATOM 915 O O . ALA A 1 117 ? -6.767 -10.492 -3.301 1.00 90.56 117 ALA A O 1
ATOM 916 N N . PHE A 1 118 ? -5.508 -8.746 -3.923 1.00 90.88 118 PHE A N 1
ATOM 917 C CA . PHE A 1 118 ? -5.827 -7.946 -2.744 1.00 90.88 118 PHE A CA 1
ATOM 918 C C . PHE A 1 118 ? -7.265 -7.442 -2.746 1.00 90.88 118 PHE A C 1
ATOM 920 O O . PHE A 1 118 ? -7.896 -7.486 -1.698 1.00 90.88 118 PHE A O 1
ATOM 927 N N . LEU A 1 119 ? -7.784 -6.986 -3.888 1.00 90.81 119 LEU A N 1
ATOM 928 C CA . LEU A 1 119 ? -9.162 -6.497 -4.013 1.00 90.81 119 LEU A CA 1
ATOM 929 C C . LEU A 1 119 ? -10.201 -7.559 -3.628 1.00 90.81 119 LEU A C 1
ATOM 931 O O . LEU A 1 119 ? -11.222 -7.215 -3.032 1.00 90.81 119 LEU A O 1
ATOM 935 N N . ASP A 1 120 ? -9.896 -8.828 -3.894 1.00 90.31 120 ASP A N 1
ATOM 936 C CA . ASP A 1 120 ? -10.777 -9.970 -3.629 1.00 90.31 120 ASP A CA 1
ATOM 937 C C . ASP A 1 120 ? -10.658 -10.534 -2.200 1.00 90.31 120 ASP A C 1
ATOM 939 O O . ASP A 1 120 ? -11.378 -11.465 -1.839 1.00 90.31 120 ASP A O 1
ATOM 943 N N . ILE A 1 121 ? -9.748 -10.016 -1.363 1.00 92.06 121 ILE A N 1
ATOM 944 C CA . ILE A 1 121 ? -9.569 -10.531 0.003 1.00 92.06 121 ILE A CA 1
ATOM 945 C C . ILE A 1 121 ? -10.788 -10.200 0.853 1.00 92.06 121 ILE A C 1
ATOM 947 O O . ILE A 1 121 ? -11.044 -9.032 1.131 1.00 92.06 121 ILE A O 1
ATOM 951 N N . ASP A 1 122 ? -11.453 -11.220 1.372 1.00 91.06 122 ASP A N 1
ATOM 952 C CA . ASP A 1 122 ? -12.401 -11.049 2.464 1.00 91.06 122 ASP A CA 1
ATOM 953 C C . ASP A 1 122 ? -11.647 -10.777 3.779 1.00 91.06 122 ASP A C 1
ATOM 955 O O . ASP A 1 122 ? -10.840 -11.595 4.229 1.00 91.06 122 ASP A O 1
ATOM 959 N N . PHE A 1 123 ? -11.884 -9.613 4.390 1.00 90.44 123 PHE A N 1
ATOM 960 C CA . PHE A 1 123 ? -11.342 -9.283 5.715 1.00 90.44 123 PHE A CA 1
ATOM 961 C C . PHE A 1 123 ? -12.163 -9.905 6.860 1.00 90.44 123 PHE A C 1
ATOM 963 O O . PHE A 1 123 ? -11.718 -9.927 8.015 1.00 90.44 123 PHE A O 1
ATOM 970 N N . GLY A 1 124 ? -13.302 -10.514 6.530 1.00 87.81 124 GLY A N 1
ATOM 971 C CA . GLY A 1 124 ? -14.296 -11.019 7.459 1.00 87.81 124 GLY A CA 1
ATOM 972 C C . GLY A 1 124 ? -15.302 -9.938 7.842 1.00 87.81 124 GLY A C 1
ATOM 973 O O . GLY A 1 124 ? -15.113 -8.758 7.552 1.00 87.81 124 GLY A O 1
ATOM 974 N N . ALA A 1 125 ? -16.369 -10.362 8.520 1.00 88.62 125 ALA A N 1
ATOM 975 C CA . ALA A 1 125 ? -17.384 -9.457 9.044 1.00 88.62 125 ALA A CA 1
ATOM 976 C C . ALA A 1 125 ? -16.779 -8.416 9.996 1.00 88.62 125 ALA A C 1
ATOM 978 O O . ALA A 1 125 ? -15.778 -8.694 10.668 1.00 88.62 125 ALA A O 1
ATOM 979 N N . ASP A 1 126 ? -17.423 -7.252 10.060 1.00 87.19 126 ASP A N 1
ATOM 980 C CA . ASP A 1 126 ? -17.064 -6.207 11.011 1.00 87.19 126 ASP A CA 1
ATOM 981 C C . ASP A 1 126 ? -17.100 -6.762 12.442 1.00 87.19 126 ASP A C 1
ATOM 983 O O . ASP A 1 126 ? -18.017 -7.519 12.795 1.00 87.19 126 ASP A O 1
ATOM 987 N N . PRO A 1 127 ? -16.091 -6.441 13.268 1.00 88.88 127 PRO A N 1
ATOM 988 C CA . PRO A 1 127 ? -16.040 -6.944 14.627 1.00 88.88 127 PRO A CA 1
ATOM 989 C C . PRO A 1 127 ? -17.171 -6.318 15.462 1.00 88.88 127 PRO A C 1
ATOM 991 O O . PRO A 1 127 ? -17.529 -5.159 15.240 1.00 88.88 127 PRO A O 1
ATOM 994 N N . PRO A 1 128 ? -17.734 -7.056 16.436 1.00 87.50 128 PRO A N 1
ATOM 995 C CA . PRO A 1 128 ? -18.753 -6.505 17.319 1.00 87.50 128 PRO A CA 1
ATOM 996 C C . PRO A 1 128 ? -18.182 -5.326 18.116 1.00 87.50 128 PRO A C 1
ATOM 998 O O . PRO A 1 128 ? -17.069 -5.401 18.640 1.00 87.50 128 PRO A O 1
ATOM 1001 N N . MET A 1 129 ? -18.963 -4.252 18.224 1.00 85.50 129 MET A N 1
ATOM 1002 C CA . MET A 1 129 ? -18.636 -3.104 19.067 1.00 85.50 129 MET A CA 1
ATOM 1003 C C . MET A 1 129 ? -19.345 -3.212 20.419 1.00 85.50 129 MET A C 1
ATOM 1005 O O . MET A 1 129 ? -20.493 -3.660 20.465 1.00 85.50 129 MET A O 1
ATOM 1009 N N . PRO A 1 130 ? -18.694 -2.812 21.524 1.00 79.50 130 PRO A N 1
ATOM 1010 C CA . PRO A 1 130 ? -19.379 -2.635 22.799 1.00 79.50 130 PRO A CA 1
ATOM 1011 C C . PRO A 1 130 ? -20.464 -1.555 22.691 1.00 79.50 130 PRO A C 1
A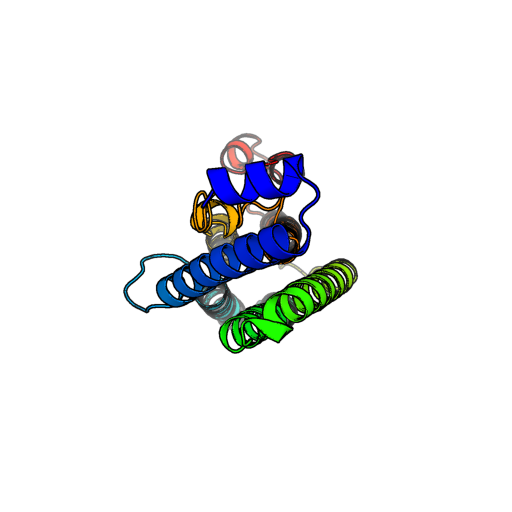TOM 1013 O O . PRO A 1 130 ? -20.236 -0.535 22.048 1.00 79.50 130 PRO A O 1
ATOM 1016 N N . ASP A 1 131 ? -21.595 -1.742 23.378 1.00 74.38 131 ASP A N 1
ATOM 1017 C CA . ASP A 1 131 ? -22.698 -0.762 23.402 1.00 74.38 131 ASP A CA 1
ATOM 1018 C C . ASP A 1 131 ? -22.274 0.607 23.981 1.00 74.38 131 ASP A C 1
ATOM 1020 O O . ASP A 1 131 ? -22.839 1.635 23.622 1.00 74.38 131 ASP A O 1
ATOM 1024 N N . ASP A 1 132 ? -21.277 0.615 24.875 1.00 76.81 132 ASP A N 1
ATOM 1025 C CA . ASP A 1 132 ? -20.664 1.812 25.467 1.00 76.81 132 ASP A CA 1
ATOM 1026 C C . ASP A 1 132 ? -19.129 1.713 25.332 1.00 76.81 132 ASP A C 1
ATOM 1028 O O . ASP A 1 132 ? -18.448 1.159 26.210 1.00 76.81 132 ASP A O 1
ATOM 1032 N N . PRO A 1 133 ? -18.558 2.126 24.183 1.00 78.38 133 PRO A N 1
ATOM 1033 C CA . PRO A 1 133 ? -17.136 1.980 23.924 1.00 78.38 133 PRO A CA 1
ATOM 1034 C C . PRO A 1 133 ? -16.326 2.888 24.851 1.00 78.38 133 PRO A C 1
ATOM 1036 O O . PRO A 1 133 ? -16.479 4.108 24.878 1.00 78.38 133 PRO A O 1
ATOM 1039 N N . SER A 1 134 ? -15.389 2.296 25.598 1.00 84.38 134 SER A N 1
ATOM 1040 C CA . SER A 1 134 ? -14.498 3.083 26.454 1.00 84.38 134 SER A CA 1
ATOM 1041 C C . SER A 1 134 ? -13.699 4.106 25.635 1.00 84.38 134 SER A C 1
ATOM 1043 O O . SER A 1 134 ? -13.260 3.823 24.519 1.00 84.38 134 SER A O 1
ATOM 1045 N N . TYR A 1 135 ? -13.391 5.264 26.229 1.00 86.31 135 TYR A N 1
ATOM 1046 C CA . TYR A 1 135 ? -12.524 6.269 25.598 1.00 86.31 135 TYR A CA 1
ATOM 1047 C C . TYR A 1 135 ? -11.181 5.684 25.122 1.00 86.31 135 TYR A C 1
ATOM 1049 O O . TYR A 1 135 ? -10.646 6.076 24.089 1.00 86.31 135 TYR A O 1
ATOM 1057 N N . GLY A 1 136 ? -10.640 4.702 25.852 1.00 87.75 136 GLY A N 1
ATOM 1058 C CA . GLY A 1 136 ? -9.425 4.002 25.446 1.00 87.75 136 GLY A CA 1
ATOM 1059 C C . GLY A 1 136 ? -9.594 3.228 24.137 1.00 87.75 136 GLY A C 1
ATOM 1060 O O . GLY A 1 136 ? -8.671 3.209 23.322 1.00 87.75 136 GLY A O 1
ATOM 1061 N N . LEU A 1 137 ? -10.743 2.580 23.927 1.00 90.62 137 LEU A N 1
ATOM 1062 C CA . LEU A 1 137 ? -11.049 1.864 22.688 1.00 90.62 137 LEU A CA 1
ATOM 1063 C C . LEU A 1 137 ? -11.144 2.840 21.517 1.00 90.62 137 LEU A C 1
ATOM 1065 O O . LEU A 1 137 ? -10.447 2.649 20.521 1.00 90.62 137 LEU A O 1
ATOM 1069 N N . LEU A 1 138 ? -11.906 3.924 21.691 1.00 90.31 138 LEU A N 1
ATOM 1070 C CA . LEU A 1 138 ? -12.036 4.982 20.690 1.00 90.31 138 LEU A CA 1
ATOM 1071 C C . LEU A 1 138 ? -10.669 5.565 20.311 1.00 90.31 138 LEU A C 1
ATOM 1073 O O . LEU A 1 138 ? -10.355 5.703 19.132 1.00 90.31 138 LEU A O 1
ATOM 1077 N N . LEU A 1 139 ? -9.813 5.825 21.304 1.00 91.38 139 LEU A N 1
ATOM 1078 C CA . LEU A 1 139 ? -8.455 6.310 21.073 1.00 91.38 139 LEU A CA 1
ATOM 1079 C C . LEU A 1 139 ? -7.610 5.311 20.268 1.00 91.38 139 LEU A C 1
ATOM 1081 O O . LEU A 1 139 ? -6.890 5.731 19.371 1.00 91.38 139 LEU A O 1
ATOM 1085 N N . ALA A 1 140 ? -7.688 4.003 20.548 1.00 93.62 140 ALA A N 1
ATOM 1086 C CA . ALA A 1 140 ? -6.966 2.997 19.754 1.00 93.62 140 ALA A CA 1
ATOM 1087 C C . ALA A 1 140 ? -7.426 2.987 18.295 1.00 93.62 140 ALA A C 1
ATOM 1089 O O . ALA A 1 140 ? -6.594 2.987 17.393 1.00 93.62 140 ALA A O 1
ATOM 1090 N N . VAL A 1 141 ? -8.741 2.973 18.070 1.00 93.94 141 VAL A N 1
ATOM 1091 C CA . VAL A 1 141 ? -9.321 2.964 16.722 1.00 93.94 141 VAL A CA 1
ATOM 1092 C C . VAL A 1 141 ? -8.953 4.246 15.969 1.00 93.94 141 VAL A C 1
ATOM 1094 O O . VAL A 1 141 ? -8.519 4.181 14.819 1.00 93.94 141 VAL A O 1
ATOM 1097 N N . GLY A 1 142 ? -9.029 5.398 16.640 1.00 92.75 142 GLY A N 1
ATOM 1098 C CA . GLY A 1 142 ? -8.584 6.682 16.105 1.00 92.75 142 GLY A CA 1
ATOM 1099 C C . GLY A 1 142 ? -7.105 6.678 15.720 1.00 92.75 142 GLY A C 1
ATOM 1100 O O . GLY A 1 142 ? -6.768 7.089 14.615 1.00 92.75 142 GLY A O 1
ATOM 1101 N N . GLU A 1 143 ? -6.226 6.160 16.584 1.00 94.44 143 GLU A N 1
ATOM 1102 C CA . GLU A 1 143 ? -4.791 6.023 16.298 1.00 94.44 143 GLU A CA 1
ATOM 1103 C C . GLU A 1 143 ? -4.511 5.092 15.103 1.00 94.44 143 GLU A C 1
ATOM 1105 O O . GLU A 1 143 ? -3.623 5.378 14.301 1.00 94.44 143 GLU A O 1
ATOM 1110 N N . ILE A 1 144 ? -5.260 3.992 14.956 1.00 94.81 144 ILE A N 1
ATOM 1111 C CA . ILE A 1 144 ? -5.158 3.088 13.796 1.00 94.81 144 ILE A CA 1
ATOM 1112 C C . ILE A 1 144 ? -5.489 3.845 12.509 1.00 94.81 144 ILE A C 1
ATOM 1114 O O . ILE A 1 144 ? -4.715 3.813 11.548 1.00 94.81 144 ILE A O 1
ATOM 1118 N N . PHE A 1 145 ? -6.623 4.546 12.502 1.00 94.19 145 PHE A N 1
ATOM 1119 C CA . PHE A 1 145 ? -7.085 5.278 11.332 1.00 94.19 145 PHE A CA 1
ATOM 1120 C C . PHE A 1 145 ? -6.141 6.428 10.958 1.00 94.19 145 PHE A C 1
ATOM 1122 O O . PHE A 1 145 ? -5.753 6.536 9.796 1.00 94.19 145 PHE A O 1
ATOM 1129 N N . THR A 1 146 ? -5.718 7.258 11.915 1.00 90.88 146 THR A N 1
ATOM 1130 C CA . THR A 1 146 ? -4.816 8.388 11.630 1.00 90.88 146 THR A CA 1
ATOM 1131 C C . THR A 1 146 ? -3.440 7.917 11.179 1.00 90.88 146 THR A C 1
ATOM 1133 O O . THR A 1 146 ? -2.907 8.467 10.221 1.00 90.88 146 THR A O 1
ATOM 1136 N N . THR A 1 147 ? -2.908 6.839 11.767 1.00 92.25 147 THR A N 1
ATOM 1137 C CA . THR A 1 147 ? -1.658 6.211 11.306 1.00 92.25 147 THR A CA 1
ATOM 1138 C C . THR A 1 147 ? -1.755 5.778 9.844 1.00 92.25 147 THR A C 1
ATOM 1140 O O . THR A 1 147 ? -0.812 5.967 9.079 1.00 92.25 147 THR A O 1
ATOM 1143 N N . HIS A 1 148 ? -2.893 5.211 9.431 1.00 91.88 148 HIS A N 1
ATOM 1144 C CA . HIS A 1 148 ? -3.110 4.842 8.037 1.00 91.88 148 HIS A CA 1
ATOM 1145 C C . HIS A 1 148 ? -3.287 6.070 7.127 1.00 91.88 148 HIS A C 1
ATOM 1147 O O . HIS A 1 148 ? -2.675 6.130 6.061 1.00 91.88 148 HIS A O 1
ATOM 1153 N N . ARG A 1 149 ? -4.110 7.041 7.536 1.00 88.88 149 ARG A N 1
ATOM 1154 C CA . ARG A 1 149 ? -4.417 8.256 6.766 1.00 88.88 149 ARG A CA 1
ATOM 1155 C C . ARG A 1 149 ? -3.169 9.087 6.486 1.00 88.88 149 ARG A C 1
ATOM 1157 O O . ARG A 1 149 ? -3.003 9.535 5.355 1.00 88.88 149 ARG A O 1
ATOM 1164 N N . ASP A 1 150 ? -2.329 9.271 7.502 1.00 86.88 150 ASP A N 1
ATOM 1165 C CA . ASP A 1 150 ? -1.189 10.196 7.494 1.00 86.88 150 ASP A CA 1
ATOM 1166 C C . ASP A 1 150 ? 0.074 9.581 6.858 1.00 86.88 150 ASP A C 1
ATOM 1168 O O . ASP A 1 150 ? 1.170 10.138 6.952 1.00 86.88 150 ASP A O 1
ATOM 1172 N N . GLN A 1 151 ? -0.071 8.437 6.181 1.00 83.25 151 GLN A N 1
ATOM 1173 C CA . GLN A 1 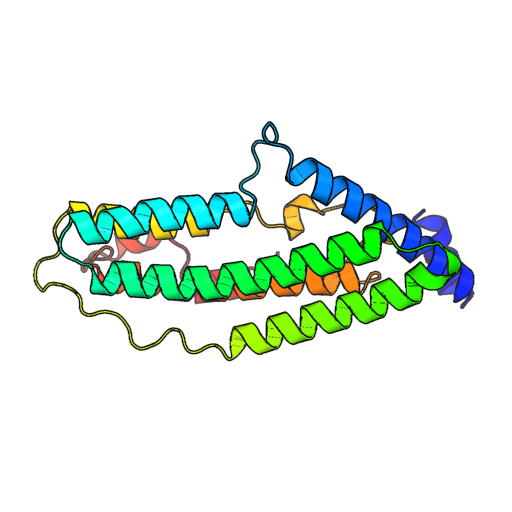151 ? 0.969 7.880 5.324 1.00 83.25 151 GLN A CA 1
ATOM 1174 C C . GLN A 1 151 ? 1.381 8.877 4.244 1.00 83.25 151 GLN A C 1
ATOM 1176 O O . GLN A 1 151 ? 0.547 9.548 3.636 1.00 83.25 151 GLN A O 1
ATOM 1181 N N . ASN A 1 152 ? 2.677 8.908 3.943 1.00 82.00 152 ASN A N 1
ATOM 1182 C CA . ASN A 1 152 ? 3.177 9.633 2.787 1.00 82.00 152 ASN A CA 1
ATOM 1183 C C . ASN A 1 152 ? 3.097 8.720 1.550 1.00 82.00 152 ASN A C 1
ATOM 1185 O O . ASN A 1 152 ? 3.794 7.704 1.514 1.00 82.00 152 ASN A O 1
ATOM 1189 N N . PRO A 1 153 ? 2.288 9.035 0.530 1.00 83.75 153 PRO A N 1
ATOM 1190 C CA . PRO A 1 153 ? 2.056 8.111 -0.573 1.00 83.75 153 PRO A CA 1
ATOM 1191 C C . PRO A 1 153 ? 3.295 7.823 -1.416 1.00 83.75 153 PRO A C 1
ATOM 1193 O O . PRO A 1 153 ? 4.032 8.744 -1.771 1.00 83.75 153 PRO A O 1
ATOM 1196 N N . LEU A 1 154 ? 3.482 6.570 -1.847 1.00 85.50 154 LEU A N 1
ATOM 1197 C CA . LEU A 1 154 ? 4.610 6.189 -2.709 1.00 85.50 154 LEU A CA 1
ATOM 1198 C C . LEU A 1 154 ? 4.663 7.039 -3.986 1.00 85.50 154 LEU A C 1
ATOM 1200 O O . LEU A 1 154 ? 5.734 7.490 -4.381 1.00 85.50 154 LEU A O 1
ATOM 1204 N N . ARG A 1 155 ? 3.507 7.313 -4.596 1.00 84.69 155 ARG A N 1
ATOM 1205 C CA . ARG A 1 155 ? 3.398 8.145 -5.805 1.00 84.69 155 ARG A CA 1
ATOM 1206 C C . ARG A 1 155 ? 3.962 9.561 -5.634 1.00 84.69 155 ARG A C 1
ATOM 1208 O O . ARG A 1 155 ? 4.571 10.074 -6.561 1.00 84.69 155 ARG A O 1
ATOM 1215 N N . MET A 1 156 ? 3.841 10.154 -4.443 1.00 85.56 156 MET A N 1
ATOM 1216 C CA . MET A 1 156 ? 4.443 11.458 -4.131 1.00 85.56 156 MET A CA 1
ATOM 1217 C C . MET A 1 156 ? 5.953 11.341 -3.914 1.00 85.56 156 MET A C 1
ATOM 1219 O O . MET A 1 156 ? 6.711 12.255 -4.220 1.00 85.56 156 MET A O 1
ATOM 1223 N N . GLN A 1 157 ? 6.412 10.208 -3.383 1.00 84.56 157 GLN A N 1
ATOM 1224 C CA . GLN A 1 157 ? 7.828 9.971 -3.100 1.00 84.56 157 GLN A CA 1
ATOM 1225 C C . GLN A 1 157 ? 8.653 9.604 -4.338 1.00 84.56 157 GLN A C 1
ATOM 1227 O O . GLN A 1 157 ? 9.880 9.770 -4.319 1.00 84.56 157 GLN A O 1
ATOM 1232 N N . LEU A 1 158 ? 7.983 9.067 -5.360 1.00 86.62 158 LEU A N 1
ATOM 1233 C CA . LEU A 1 158 ? 8.541 8.725 -6.665 1.00 86.62 158 LEU A CA 1
ATOM 1234 C C . LEU A 1 158 ? 8.348 9.834 -7.704 1.00 86.62 158 LEU A C 1
ATOM 1236 O O . LEU A 1 158 ? 8.821 9.683 -8.829 1.00 86.62 158 LEU A O 1
ATOM 1240 N N . ASP A 1 159 ? 7.687 10.938 -7.349 1.00 84.56 159 ASP A N 1
ATOM 1241 C CA . ASP A 1 159 ? 7.495 12.052 -8.272 1.00 84.56 159 ASP A CA 1
ATOM 1242 C C . ASP A 1 159 ? 8.849 12.546 -8.810 1.00 84.56 159 ASP A C 1
ATOM 1244 O O . ASP A 1 159 ? 9.794 12.792 -8.058 1.00 84.56 159 ASP A O 1
ATOM 1248 N N . SER A 1 160 ? 8.942 12.651 -10.138 1.00 82.19 160 SER A N 1
ATOM 1249 C CA . SER A 1 160 ? 10.138 13.051 -10.895 1.00 82.19 160 SER A CA 1
ATOM 1250 C C . SER A 1 160 ? 11.391 12.160 -10.754 1.00 82.19 160 SER A C 1
ATOM 1252 O O . SER A 1 160 ? 12.415 12.452 -11.377 1.00 82.19 160 SER A O 1
ATOM 1254 N N . VAL A 1 161 ? 11.346 11.063 -9.992 1.00 85.44 161 VAL A N 1
ATOM 1255 C CA . VAL A 1 161 ? 12.459 10.101 -9.864 1.00 85.44 161 VAL A CA 1
ATOM 1256 C C . VAL A 1 161 ? 12.598 9.323 -11.165 1.00 85.44 161 VAL A C 1
ATOM 1258 O O . VAL A 1 161 ? 11.599 8.811 -11.651 1.00 85.44 161 VAL A O 1
ATOM 1261 N N . GLY A 1 162 ? 13.802 9.211 -11.739 1.00 79.12 162 GLY A N 1
ATOM 1262 C CA . GLY A 1 162 ? 13.987 8.522 -13.021 1.00 79.12 162 GLY A CA 1
ATOM 1263 C C . GLY A 1 162 ? 13.400 9.261 -14.229 1.00 79.12 162 GLY A C 1
ATOM 1264 O O . GLY A 1 162 ? 13.281 8.671 -15.307 1.00 79.12 162 GLY A O 1
ATOM 1265 N N . GLY A 1 163 ? 13.021 10.536 -14.066 1.00 87.12 163 GLY A N 1
ATOM 1266 C CA . GLY A 1 163 ? 12.479 11.387 -15.125 1.00 87.12 163 GLY A CA 1
ATOM 1267 C C . GLY A 1 163 ? 11.313 10.752 -15.887 1.00 87.12 163 GLY A C 1
ATOM 1268 O O . GLY A 1 163 ? 10.526 9.970 -15.353 1.00 87.12 163 GLY A O 1
ATOM 1269 N N . LEU A 1 164 ? 11.221 11.048 -17.182 1.00 85.56 164 LEU A N 1
ATOM 1270 C CA . LEU A 1 164 ? 10.152 10.537 -18.042 1.00 85.56 164 LEU A CA 1
ATOM 1271 C C . LEU A 1 164 ? 10.193 9.003 -18.187 1.00 85.56 164 LEU A C 1
ATOM 1273 O O . LEU A 1 164 ? 9.169 8.370 -18.414 1.00 85.56 164 LEU A O 1
ATOM 1277 N N . ALA A 1 165 ? 11.367 8.384 -18.046 1.00 83.56 165 ALA A N 1
ATOM 1278 C CA . ALA A 1 165 ? 11.545 6.941 -18.221 1.00 83.56 165 ALA A CA 1
ATOM 1279 C C . ALA A 1 165 ? 11.062 6.094 -17.039 1.00 83.56 165 ALA A C 1
ATOM 1281 O O . ALA A 1 165 ? 10.863 4.887 -17.190 1.00 83.56 165 ALA A O 1
ATOM 1282 N N . ALA A 1 166 ? 10.864 6.715 -15.883 1.00 86.06 166 ALA A N 1
ATOM 1283 C CA . ALA A 1 166 ? 10.241 6.109 -14.716 1.00 86.06 166 ALA A CA 1
ATOM 1284 C C . ALA A 1 166 ? 8.803 6.589 -14.493 1.00 86.06 166 ALA A C 1
ATOM 1286 O O . ALA A 1 166 ? 8.109 6.027 -13.650 1.00 86.06 166 ALA A O 1
ATOM 1287 N N . ALA A 1 167 ? 8.327 7.565 -15.268 1.00 88.75 167 ALA A N 1
ATOM 1288 C CA . ALA A 1 167 ? 6.940 7.997 -15.212 1.00 88.75 167 ALA A CA 1
ATOM 1289 C C . ALA A 1 167 ? 5.987 6.814 -15.506 1.00 88.75 167 ALA A C 1
ATOM 1291 O O . ALA A 1 167 ? 6.280 5.990 -16.387 1.00 88.75 167 ALA A O 1
ATOM 1292 N N . PRO A 1 168 ? 4.856 6.693 -14.787 1.00 89.38 168 PRO A N 1
ATOM 1293 C CA . PRO A 1 168 ? 3.948 5.549 -14.903 1.00 89.38 168 PRO A CA 1
ATOM 1294 C C . PRO A 1 168 ? 3.374 5.366 -16.319 1.00 89.38 168 PRO A C 1
ATOM 1296 O O . PRO A 1 168 ? 3.056 4.250 -16.722 1.00 89.38 168 PRO A O 1
ATOM 1299 N N . GLU A 1 169 ? 3.306 6.422 -17.128 1.00 89.38 169 GLU A N 1
ATOM 1300 C CA . GLU A 1 169 ? 2.864 6.367 -18.527 1.00 89.38 169 GLU A CA 1
ATOM 1301 C C . GLU A 1 169 ? 3.833 5.586 -19.430 1.00 89.38 169 GLU A C 1
ATOM 1303 O O . GLU A 1 169 ? 3.457 5.099 -20.500 1.00 89.38 169 GLU A O 1
ATOM 1308 N N . HIS A 1 170 ? 5.096 5.475 -19.017 1.00 89.62 170 HIS A N 1
ATOM 1309 C CA . HIS A 1 170 ? 6.169 4.879 -19.807 1.00 89.62 170 HIS A CA 1
ATOM 1310 C C . HIS A 1 170 ? 6.762 3.629 -19.164 1.00 89.62 170 HIS A C 1
ATOM 1312 O O . HIS A 1 170 ? 7.218 2.738 -19.887 1.00 89.62 170 HIS A O 1
ATOM 1318 N N . ASN A 1 171 ? 6.725 3.538 -17.835 1.00 93.75 171 ASN A N 1
ATOM 1319 C CA . ASN A 1 171 ? 7.283 2.434 -17.076 1.00 93.75 171 ASN A CA 1
ATOM 1320 C C . ASN A 1 171 ? 6.177 1.551 -16.474 1.00 93.75 171 ASN A C 1
ATOM 1322 O O . ASN A 1 171 ? 5.573 1.914 -15.461 1.00 93.75 171 ASN A O 1
ATOM 1326 N N . PRO A 1 172 ? 5.924 0.357 -17.044 1.00 95.12 172 PRO A N 1
ATOM 1327 C CA . PRO A 1 172 ? 4.821 -0.488 -16.603 1.00 95.12 172 PRO A CA 1
ATOM 1328 C C . PRO A 1 172 ? 5.012 -1.029 -15.184 1.00 95.12 172 PRO A C 1
ATOM 1330 O O . PRO A 1 172 ? 4.016 -1.354 -14.540 1.00 95.12 172 PRO A O 1
ATOM 1333 N N . TRP A 1 173 ? 6.252 -1.155 -14.705 1.00 95.94 173 TRP A N 1
ATOM 1334 C CA . TRP A 1 173 ? 6.521 -1.598 -13.340 1.00 95.94 173 TRP A CA 1
ATOM 1335 C C . TRP A 1 173 ? 6.214 -0.487 -12.340 1.00 95.94 173 TRP A C 1
ATOM 1337 O O . TRP A 1 173 ? 5.469 -0.738 -11.400 1.00 95.94 173 TRP A O 1
ATOM 1347 N N . VAL A 1 174 ? 6.672 0.745 -12.588 1.00 94.31 174 VAL A N 1
ATOM 1348 C CA . VAL A 1 174 ? 6.351 1.897 -11.723 1.00 94.31 174 VAL A CA 1
ATOM 1349 C C . VAL A 1 174 ? 4.846 2.152 -11.673 1.00 94.31 174 VAL A C 1
ATOM 1351 O O . VAL A 1 174 ? 4.301 2.331 -10.585 1.00 94.31 174 VAL A O 1
ATOM 1354 N N . ALA A 1 175 ? 4.158 2.072 -12.817 1.00 93.88 175 ALA A N 1
ATOM 1355 C CA . ALA A 1 175 ? 2.698 2.138 -12.862 1.00 93.88 175 ALA A CA 1
ATOM 1356 C C . ALA A 1 175 ? 2.051 1.096 -11.939 1.00 93.88 175 ALA A C 1
ATOM 1358 O O . ALA A 1 175 ? 1.209 1.436 -11.117 1.00 93.88 175 ALA A O 1
ATOM 1359 N N . ALA A 1 176 ? 2.504 -0.161 -12.008 1.00 95.06 176 ALA A N 1
ATOM 1360 C CA . ALA A 1 176 ? 1.974 -1.227 -11.165 1.00 95.06 176 ALA A CA 1
ATOM 1361 C C . ALA A 1 176 ? 2.244 -0.996 -9.664 1.00 95.06 176 ALA A C 1
ATOM 1363 O O . ALA A 1 176 ? 1.385 -1.321 -8.848 1.00 95.06 176 ALA A O 1
ATOM 1364 N N . LEU A 1 177 ? 3.400 -0.432 -9.286 1.00 94.00 177 LEU A N 1
ATOM 1365 C CA . LEU A 1 177 ? 3.700 -0.087 -7.888 1.00 94.00 177 LEU A CA 1
ATOM 1366 C C . LEU A 1 177 ? 2.758 1.001 -7.354 1.00 94.00 177 LEU A C 1
ATOM 1368 O O . LEU A 1 177 ? 2.260 0.881 -6.235 1.00 94.00 177 LEU A O 1
ATOM 1372 N N . ILE A 1 178 ? 2.518 2.048 -8.150 1.00 91.50 178 ILE A N 1
ATOM 1373 C CA . ILE A 1 178 ? 1.611 3.148 -7.797 1.00 91.50 178 ILE A CA 1
ATOM 1374 C C . ILE A 1 178 ? 0.167 2.643 -7.710 1.00 91.50 178 ILE A C 1
ATOM 1376 O O . ILE A 1 178 ? -0.523 2.937 -6.735 1.00 91.50 178 ILE A O 1
ATOM 1380 N N . ASP A 1 179 ? -0.272 1.829 -8.672 1.00 91.75 179 ASP A N 1
ATOM 1381 C CA . ASP A 1 179 ? -1.607 1.225 -8.659 1.00 91.75 179 ASP A CA 1
ATOM 1382 C C . ASP A 1 179 ? -1.818 0.363 -7.407 1.00 91.75 179 ASP A C 1
ATOM 1384 O O . ASP A 1 179 ? -2.859 0.455 -6.754 1.00 91.75 179 ASP A O 1
ATOM 1388 N N . GLN A 1 180 ? -0.824 -0.455 -7.039 1.00 92.50 180 GLN A N 1
ATOM 1389 C CA . GLN A 1 180 ? -0.887 -1.278 -5.832 1.00 92.50 180 GLN A CA 1
ATOM 1390 C C . GLN A 1 180 ? -0.991 -0.420 -4.566 1.00 92.50 180 GLN A C 1
ATOM 1392 O O . GLN A 1 180 ? -1.828 -0.712 -3.709 1.00 92.50 180 GLN A O 1
ATOM 1397 N N . GLU A 1 181 ? -0.161 0.620 -4.438 1.00 91.88 181 GLU A N 1
ATOM 1398 C CA . GLU A 1 181 ? -0.211 1.551 -3.305 1.00 91.88 181 GLU A CA 1
ATOM 1399 C C . GLU A 1 181 ? -1.597 2.177 -3.174 1.00 91.88 181 GLU A C 1
ATOM 1401 O O . GLU A 1 181 ? -2.211 2.076 -2.115 1.00 91.88 181 GLU A O 1
ATOM 1406 N N . LEU A 1 182 ? -2.120 2.742 -4.262 1.00 90.12 182 LEU A N 1
ATOM 1407 C CA . LEU A 1 182 ? -3.397 3.445 -4.262 1.00 90.12 182 LEU A CA 1
ATOM 1408 C C . LEU A 1 182 ? -4.574 2.518 -3.935 1.00 90.12 182 LEU A C 1
ATOM 1410 O O . LEU A 1 182 ? -5.462 2.887 -3.164 1.00 90.12 182 LEU A O 1
ATOM 1414 N N . VAL A 1 183 ? -4.581 1.305 -4.497 1.00 91.50 183 VAL A N 1
ATOM 1415 C CA . VAL A 1 183 ? -5.603 0.288 -4.213 1.00 91.50 183 VAL A CA 1
ATOM 1416 C C . VAL A 1 183 ? -5.576 -0.120 -2.744 1.00 91.50 183 VAL A C 1
ATOM 1418 O O . VAL A 1 183 ? -6.628 -0.185 -2.106 1.00 91.50 183 VAL A O 1
ATOM 1421 N N . ILE A 1 184 ? -4.388 -0.392 -2.198 1.00 92.31 184 ILE A N 1
ATOM 1422 C CA . ILE A 1 184 ? -4.247 -0.772 -0.792 1.00 92.31 184 ILE A CA 1
ATOM 1423 C C . ILE A 1 184 ? -4.666 0.389 0.108 1.00 92.31 184 ILE A C 1
ATOM 1425 O O . ILE A 1 184 ? -5.467 0.173 1.016 1.00 92.31 184 ILE A O 1
ATOM 1429 N N . TYR A 1 185 ? -4.185 1.603 -0.167 1.00 92.00 185 TYR A N 1
ATOM 1430 C CA . TYR A 1 185 ? -4.518 2.805 0.592 1.00 92.00 185 TYR A CA 1
ATOM 1431 C C . TYR A 1 185 ? -6.029 3.019 0.649 1.00 92.00 185 TYR A C 1
ATOM 1433 O O . TYR A 1 185 ? -6.611 2.989 1.723 1.00 92.00 185 TYR A O 1
ATOM 1441 N N . ARG A 1 186 ? -6.705 3.127 -0.498 1.00 91.75 186 ARG A N 1
ATOM 1442 C CA . ARG A 1 186 ? -8.155 3.388 -0.547 1.00 91.75 186 ARG A CA 1
ATOM 1443 C C . ARG A 1 186 ? -8.976 2.317 0.156 1.00 91.75 186 ARG A C 1
ATOM 1445 O O . ARG A 1 186 ? -9.909 2.616 0.902 1.00 91.75 186 ARG A O 1
ATOM 1452 N N . ARG A 1 187 ? -8.618 1.052 -0.058 1.00 93.50 187 ARG A N 1
ATOM 1453 C CA . ARG A 1 187 ? -9.341 -0.074 0.531 1.00 93.50 187 ARG A CA 1
ATOM 1454 C C . ARG A 1 187 ? -9.190 -0.103 2.048 1.00 93.50 187 ARG A C 1
ATOM 1456 O O . ARG A 1 187 ? -10.184 -0.271 2.746 1.00 93.50 187 ARG A O 1
ATOM 1463 N N . LEU A 1 188 ? -7.975 0.083 2.556 1.00 94.19 188 LEU A N 1
ATOM 1464 C CA . LEU A 1 188 ? -7.720 0.136 3.995 1.00 94.19 188 LEU A CA 1
ATOM 1465 C C . LEU A 1 188 ? -8.297 1.403 4.633 1.00 94.19 188 LEU A C 1
ATOM 1467 O O . LEU A 1 188 ? -8.855 1.316 5.722 1.00 94.19 188 LEU A O 1
ATOM 1471 N N . TYR A 1 189 ? -8.257 2.542 3.938 1.00 93.69 189 TYR A N 1
ATOM 1472 C CA . TYR A 1 189 ? -8.893 3.782 4.372 1.00 93.69 189 TYR A CA 1
ATOM 1473 C C . TYR A 1 189 ? -10.376 3.561 4.634 1.00 93.69 189 TYR A C 1
ATOM 1475 O O . TYR A 1 189 ? -10.853 3.863 5.721 1.00 93.69 189 TYR A O 1
ATOM 1483 N N . ARG A 1 190 ? -11.095 2.976 3.668 1.00 93.44 190 ARG A N 1
ATOM 1484 C CA . ARG A 1 190 ? -12.526 2.671 3.792 1.00 93.44 190 ARG A CA 1
ATOM 1485 C C . ARG A 1 190 ? -12.810 1.769 4.993 1.00 93.44 190 ARG A C 1
ATOM 1487 O O . ARG A 1 190 ? -13.698 2.070 5.778 1.00 93.44 190 ARG A O 1
ATOM 1494 N N . VAL A 1 191 ? -12.029 0.705 5.153 1.00 94.56 191 VAL A N 1
ATOM 1495 C CA . VAL A 1 191 ? -12.204 -0.282 6.229 1.00 94.56 191 VAL A CA 1
ATOM 1496 C C . VAL A 1 191 ? -11.924 0.322 7.610 1.00 94.56 191 VAL A C 1
ATOM 1498 O O . VAL A 1 191 ? -12.690 0.113 8.547 1.00 94.56 191 VAL A O 1
ATOM 1501 N N . PHE A 1 192 ? -10.860 1.112 7.758 1.00 94.38 192 PHE A N 1
ATOM 1502 C CA . PHE A 1 192 ? -10.555 1.772 9.030 1.00 94.38 192 PHE A CA 1
ATOM 1503 C C . PHE A 1 192 ? -11.475 2.960 9.318 1.00 94.38 192 PHE A C 1
ATOM 1505 O O . PHE A 1 192 ? -11.773 3.214 10.482 1.00 94.38 192 PHE A O 1
ATOM 1512 N N . PHE A 1 193 ? -11.966 3.653 8.289 1.00 92.69 193 PHE A N 1
ATOM 1513 C CA . PHE A 1 193 ? -12.994 4.682 8.434 1.00 92.69 193 PHE A CA 1
ATOM 1514 C C . PHE A 1 193 ? -14.306 4.076 8.943 1.00 92.69 193 PHE A C 1
ATOM 1516 O O . PHE A 1 193 ? -14.877 4.581 9.900 1.00 92.69 193 PHE A O 1
ATOM 1523 N N . GLN A 1 194 ? -14.733 2.941 8.383 1.00 91.25 194 GLN A N 1
ATOM 1524 C CA . GLN A 1 194 ? -15.900 2.197 8.872 1.00 91.25 194 GLN A CA 1
ATOM 1525 C C . GLN A 1 194 ? -15.715 1.731 10.318 1.00 91.25 194 GLN A C 1
ATOM 1527 O O . GLN A 1 194 ? -16.638 1.834 11.119 1.00 91.25 194 GLN A O 1
ATOM 1532 N N . LEU A 1 195 ? -14.516 1.268 10.689 1.00 92.44 195 LEU A N 1
ATOM 1533 C CA . LEU A 1 195 ? -14.219 0.924 12.081 1.00 92.44 195 LEU A CA 1
ATOM 1534 C C . LEU A 1 195 ? -14.355 2.142 13.012 1.00 92.44 195 LEU A C 1
ATOM 1536 O O . LEU A 1 195 ? -14.874 2.012 14.119 1.00 92.44 195 LEU A O 1
ATOM 1540 N N . LEU A 1 196 ? -13.899 3.313 12.562 1.00 90.56 196 LEU A N 1
ATOM 1541 C CA . LEU A 1 196 ? -14.005 4.581 13.284 1.00 90.56 196 LEU A CA 1
ATOM 1542 C C . LEU A 1 196 ? -15.472 5.022 13.450 1.00 90.56 196 LEU A C 1
ATOM 1544 O O . LEU A 1 196 ? -15.861 5.433 14.543 1.00 90.56 196 LEU A O 1
ATOM 1548 N N . GLU A 1 197 ? -16.291 4.875 12.401 1.00 88.19 197 GLU A N 1
ATOM 1549 C CA . GLU A 1 197 ? -17.745 5.088 12.449 1.00 88.19 197 GLU A CA 1
ATOM 1550 C C . GLU A 1 197 ? -18.421 4.136 13.436 1.00 88.19 197 GLU A C 1
ATOM 1552 O O . GLU A 1 197 ? -19.134 4.585 14.332 1.00 88.19 197 GLU A O 1
ATOM 1557 N N . HIS A 1 198 ? -18.149 2.835 13.328 1.00 87.56 198 HIS A N 1
ATOM 1558 C CA . HIS A 1 198 ? -18.715 1.824 14.219 1.00 87.56 198 HIS A CA 1
ATOM 1559 C C . HIS A 1 198 ? -18.301 2.017 15.683 1.00 87.56 198 HIS A C 1
ATOM 1561 O O . HIS A 1 198 ? -19.078 1.695 16.577 1.00 87.56 198 HIS A O 1
ATOM 1567 N N . ALA A 1 199 ? -17.110 2.563 15.947 1.00 87.69 199 ALA A N 1
ATOM 1568 C CA . ALA A 1 199 ? -16.647 2.872 17.299 1.00 87.69 199 ALA A CA 1
ATOM 1569 C C . ALA A 1 199 ? -17.316 4.118 17.917 1.00 87.69 199 ALA A C 1
ATOM 1571 O O . ALA A 1 199 ? -17.019 4.444 19.066 1.00 87.69 199 ALA A O 1
ATOM 1572 N N . GLY A 1 200 ? -18.182 4.823 17.178 1.00 84.44 200 GLY A N 1
ATOM 1573 C CA . GLY A 1 200 ? -18.900 6.001 17.669 1.00 84.44 200 GLY A CA 1
ATOM 1574 C C . GLY A 1 200 ? -18.084 7.296 17.644 1.00 84.44 200 GLY A C 1
ATOM 1575 O O . GLY A 1 200 ? -18.376 8.212 18.405 1.00 84.44 200 GLY A O 1
ATOM 1576 N N . MET A 1 201 ? -17.051 7.397 16.795 1.00 82.12 201 MET A N 1
ATOM 1577 C CA . MET A 1 201 ? -16.250 8.628 16.671 1.00 82.12 201 MET A CA 1
ATOM 1578 C C . MET A 1 201 ? -17.057 9.811 16.122 1.00 82.12 201 MET A C 1
ATOM 1580 O O . MET A 1 201 ? -16.774 10.958 16.453 1.00 82.12 201 MET A O 1
ATOM 1584 N N . PHE A 1 202 ? -18.037 9.523 15.266 1.00 76.31 202 PHE A N 1
ATOM 1585 C CA . PHE A 1 202 ? -18.905 10.509 14.632 1.00 76.31 202 PHE A CA 1
ATOM 1586 C C . PHE A 1 202 ? -20.300 10.394 15.241 1.00 76.31 202 PHE A C 1
ATOM 1588 O O . PHE A 1 202 ? -21.206 9.833 14.626 1.00 76.31 202 PHE A O 1
ATOM 1595 N N . ASP A 1 203 ? -20.445 10.851 16.482 1.00 63.72 203 ASP A N 1
ATOM 1596 C CA . ASP A 1 203 ? -21.766 11.042 17.088 1.00 63.72 203 ASP A CA 1
ATOM 1597 C C . ASP A 1 203 ? -22.565 12.091 16.274 1.00 63.72 203 ASP A C 1
ATOM 1599 O O . ASP A 1 203 ? -21.975 12.784 15.446 1.00 63.7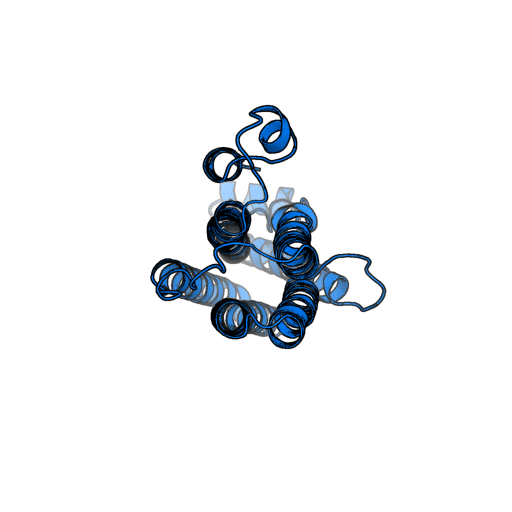2 203 ASP A O 1
ATOM 1603 N N . ASP A 1 204 ? -23.883 12.221 16.481 1.00 54.59 204 ASP A N 1
ATOM 1604 C CA . ASP A 1 204 ? -24.879 12.952 15.640 1.00 54.59 204 ASP A CA 1
ATOM 1605 C C . ASP A 1 204 ? -24.608 14.455 15.316 1.00 54.59 204 ASP A C 1
ATOM 1607 O O . ASP A 1 204 ? -25.471 15.169 14.794 1.00 54.59 204 ASP A O 1
ATOM 1611 N N . ARG A 1 205 ? -23.425 14.988 15.621 1.00 53.91 205 ARG A N 1
ATOM 1612 C CA . ARG A 1 205 ? -22.975 16.328 15.238 1.00 53.91 205 ARG A CA 1
ATOM 1613 C C . ARG A 1 205 ? -22.312 16.261 13.864 1.00 53.91 205 ARG A C 1
ATOM 1615 O O . ARG A 1 205 ? -21.183 15.800 13.732 1.00 53.91 205 ARG A O 1
ATOM 1622 N N . GLU A 1 206 ? -23.015 16.759 12.846 1.00 53.22 206 GLU A N 1
ATOM 1623 C CA . GLU A 1 206 ? -22.520 16.859 11.460 1.00 53.22 206 GLU A CA 1
ATOM 1624 C C . GLU A 1 206 ? -21.107 17.482 11.363 1.00 53.22 206 GLU A C 1
ATOM 1626 O O . GLU A 1 206 ? -20.328 17.084 10.497 1.00 53.22 206 GLU A O 1
ATOM 1631 N N . ASP A 1 207 ? -20.744 18.360 12.306 1.00 58.03 207 ASP A N 1
ATOM 1632 C CA . ASP A 1 207 ? -19.460 19.073 12.369 1.00 58.03 207 ASP A CA 1
ATOM 1633 C C . ASP A 1 207 ? -18.226 18.158 12.559 1.00 58.03 207 ASP A C 1
ATOM 1635 O O . ASP A 1 207 ? -17.137 18.487 12.086 1.00 58.03 207 ASP A O 1
ATOM 1639 N N . ASP A 1 208 ? -18.346 16.988 13.203 1.00 55.50 208 ASP A N 1
ATOM 1640 C CA . ASP A 1 208 ? -17.176 16.133 13.494 1.00 55.50 208 ASP A CA 1
ATOM 1641 C C . ASP A 1 208 ? -16.664 15.386 12.245 1.00 55.50 208 ASP A C 1
ATOM 1643 O O . ASP A 1 208 ? -15.499 14.975 12.180 1.00 55.50 208 ASP A O 1
ATOM 1647 N N . ARG A 1 209 ? -17.507 15.258 11.208 1.00 59.16 209 ARG A N 1
ATOM 1648 C CA . ARG A 1 209 ? -17.121 14.689 9.904 1.00 59.16 209 ARG A CA 1
ATOM 1649 C C . ARG A 1 209 ? -16.349 15.675 9.033 1.00 59.16 209 ARG A C 1
ATOM 1651 O O . ARG A 1 209 ? -15.614 15.231 8.159 1.00 59.16 209 ARG A O 1
ATOM 1658 N N . GLU A 1 210 ? -16.442 16.983 9.282 1.00 61.31 210 GLU A N 1
ATOM 1659 C CA . GLU A 1 210 ? -15.760 18.004 8.467 1.00 61.31 210 GLU A CA 1
ATOM 1660 C C . GLU A 1 210 ? -14.224 17.902 8.531 1.00 61.31 210 GLU A C 1
ATOM 1662 O O . GLU A 1 210 ? -13.522 18.364 7.630 1.00 61.31 210 GLU A O 1
ATOM 1667 N N . PHE A 1 211 ? -13.679 17.253 9.566 1.00 67.38 211 PHE A N 1
ATOM 1668 C CA . PHE A 1 211 ? -12.237 17.040 9.726 1.00 67.38 211 PHE A CA 1
ATOM 1669 C C . PHE A 1 211 ? -11.687 15.846 8.933 1.00 67.38 211 PHE A C 1
ATOM 1671 O O . PHE A 1 211 ? -10.468 15.628 8.915 1.00 67.38 211 PHE A O 1
ATOM 1678 N N . PHE A 1 212 ? -12.554 15.061 8.287 1.00 76.50 212 PHE A N 1
ATOM 1679 C CA . PHE A 1 212 ? -12.179 13.826 7.610 1.00 76.50 212 PHE A CA 1
ATOM 1680 C C . PHE A 1 212 ? -12.764 13.764 6.204 1.00 76.50 212 PHE A C 1
ATOM 1682 O O . PHE A 1 212 ? -13.951 13.976 5.996 1.00 76.50 212 PHE A O 1
ATOM 1689 N N . TYR A 1 213 ? -11.931 13.396 5.231 1.00 82.38 213 TYR A N 1
ATOM 1690 C CA . TYR A 1 213 ? -12.448 13.025 3.921 1.00 82.38 213 TYR A CA 1
ATOM 1691 C C . TYR A 1 213 ? -13.219 11.711 4.036 1.00 82.38 213 TYR A C 1
ATOM 1693 O O . TYR A 1 213 ? -12.737 10.732 4.604 1.00 82.38 213 TYR A O 1
ATOM 1701 N N . THR A 1 214 ? -14.413 11.672 3.465 1.00 85.88 214 THR A N 1
ATOM 1702 C CA . THR A 1 214 ? -15.154 10.422 3.301 1.00 85.88 214 THR A CA 1
ATOM 1703 C C . THR A 1 214 ? -14.385 9.472 2.371 1.00 85.88 214 THR A C 1
ATOM 1705 O O . THR A 1 214 ? -13.642 9.930 1.493 1.00 85.88 214 THR A O 1
ATOM 1708 N N . PRO A 1 215 ? -14.577 8.143 2.481 1.00 88.44 215 PRO A N 1
ATOM 1709 C CA . PRO A 1 215 ? -13.939 7.190 1.572 1.00 88.44 215 PRO A CA 1
ATOM 1710 C C . PRO A 1 215 ? -14.170 7.517 0.089 1.00 88.44 215 PRO A C 1
ATOM 1712 O O . PRO A 1 215 ? -13.248 7.419 -0.716 1.00 88.44 215 PRO A O 1
ATOM 1715 N N . ASP A 1 216 ? -15.364 7.994 -0.270 1.00 87.19 216 ASP A N 1
ATOM 1716 C CA . ASP A 1 216 ? -15.687 8.353 -1.654 1.00 87.19 216 ASP A CA 1
ATOM 1717 C C . ASP A 1 216 ? -14.974 9.632 -2.129 1.00 87.19 216 ASP A C 1
ATOM 1719 O O . ASP A 1 216 ? -14.739 9.802 -3.328 1.00 87.19 216 ASP A O 1
ATOM 1723 N N . GLU A 1 217 ? -14.636 10.554 -1.226 1.00 87.19 217 GLU A N 1
ATOM 1724 C CA . GLU A 1 217 ? -13.795 11.711 -1.549 1.00 87.19 217 GLU A CA 1
ATOM 1725 C C . GLU A 1 217 ? -12.344 11.293 -1.764 1.00 87.19 217 GLU A C 1
ATOM 1727 O O . GLU A 1 217 ? -11.724 11.746 -2.726 1.00 87.19 217 GLU A O 1
ATOM 1732 N N . VAL A 1 218 ? -11.828 10.378 -0.941 1.00 85.25 218 VAL A N 1
ATOM 1733 C CA . VAL A 1 218 ? -10.490 9.792 -1.120 1.00 85.25 218 VAL A CA 1
ATOM 1734 C C . VAL A 1 218 ? -10.399 9.000 -2.430 1.00 85.25 218 VAL A C 1
ATOM 1736 O O . VAL A 1 218 ? -9.407 9.100 -3.154 1.00 85.25 218 VAL A O 1
ATOM 1739 N N . ASP A 1 219 ? -11.455 8.279 -2.807 1.00 84.12 219 ASP A N 1
ATOM 1740 C CA . ASP A 1 219 ? -11.527 7.570 -4.090 1.00 84.12 219 ASP A CA 1
ATOM 1741 C C . ASP A 1 219 ? -11.500 8.533 -5.293 1.00 84.12 219 ASP A C 1
ATOM 1743 O O . ASP A 1 219 ? -10.953 8.206 -6.352 1.00 84.12 219 ASP A O 1
ATOM 1747 N N . ARG A 1 220 ? -12.040 9.748 -5.125 1.00 82.62 220 ARG A N 1
ATOM 1748 C CA . ARG A 1 220 ? -12.030 10.818 -6.138 1.00 82.62 220 ARG A CA 1
ATOM 1749 C C . ARG A 1 220 ? -10.716 11.597 -6.201 1.00 82.62 220 ARG A C 1
ATOM 1751 O O . ARG A 1 220 ? -10.460 12.246 -7.216 1.00 82.62 220 ARG A O 1
ATOM 1758 N N . GLN A 1 221 ? -9.870 11.533 -5.174 1.00 72.06 221 GLN A N 1
ATOM 1759 C CA . GLN A 1 221 ? -8.534 12.127 -5.212 1.00 72.06 221 GLN A CA 1
ATOM 1760 C C . GLN A 1 221 ? -7.653 11.298 -6.157 1.00 72.06 221 GLN A C 1
ATOM 1762 O O . GLN A 1 221 ? -7.141 10.234 -5.820 1.00 72.06 221 GLN A O 1
ATOM 1767 N N . THR A 1 222 ? -7.541 11.758 -7.404 1.00 53.09 222 THR A N 1
ATOM 1768 C CA . THR A 1 222 ? -6.773 11.117 -8.487 1.00 53.09 222 THR A CA 1
ATOM 1769 C C . THR A 1 222 ? -5.273 11.431 -8.451 1.00 53.09 222 THR A C 1
ATOM 1771 O O . THR A 1 222 ? -4.586 11.150 -9.430 1.00 53.09 222 THR A O 1
ATOM 1774 N N . ARG A 1 223 ? -4.765 12.075 -7.393 1.00 48.31 223 ARG A N 1
ATOM 1775 C CA . ARG A 1 223 ? -3.374 12.537 -7.290 1.00 48.31 223 ARG A CA 1
ATOM 1776 C C . ARG A 1 223 ? -2.800 12.324 -5.903 1.00 48.31 223 ARG A C 1
ATOM 1778 O O . ARG A 1 223 ? -3.539 12.427 -4.905 1.00 48.31 223 ARG A O 1
#